Protein AF-A0A9P4QYS0-F1 (afdb_monomer_lite)

pLDDT: mean 77.61, std 20.22, range [27.59, 97.5]

Structure (mmCIF, N/CA/C/O backbone):
data_AF-A0A9P4QYS0-F1
#
_entry.id   AF-A0A9P4QYS0-F1
#
loop_
_atom_site.group_PDB
_atom_site.id
_atom_site.type_symbol
_atom_site.label_atom_id
_atom_site.label_alt_id
_atom_site.label_comp_id
_atom_site.label_asym_id
_atom_site.label_entity_id
_atom_site.label_seq_id
_atom_site.pdbx_PDB_ins_code
_atom_site.Cartn_x
_atom_site.Cartn_y
_atom_site.Cartn_z
_atom_site.occupancy
_atom_site.B_iso_or_equiv
_atom_site.auth_seq_id
_atom_site.auth_comp_id
_atom_site.auth_asym_id
_atom_site.auth_atom_id
_atom_site.pdbx_PDB_model_num
ATOM 1 N N . MET A 1 1 ? 24.888 -48.481 -73.049 1.00 42.88 1 MET A N 1
ATOM 2 C CA . MET A 1 1 ? 24.488 -49.076 -71.758 1.00 42.88 1 MET A CA 1
ATOM 3 C C . MET A 1 1 ? 23.778 -47.990 -70.956 1.00 42.88 1 MET A C 1
ATOM 5 O O . MET A 1 1 ? 24.467 -47.084 -70.506 1.00 42.88 1 MET A O 1
ATOM 9 N N . PRO A 1 2 ? 22.436 -47.972 -70.876 1.00 39.34 2 PRO A N 1
ATOM 10 C CA . PRO A 1 2 ? 21.713 -47.020 -70.040 1.00 39.34 2 PRO A CA 1
ATOM 11 C C . PRO A 1 2 ? 21.503 -47.625 -68.645 1.00 39.34 2 PRO A C 1
ATOM 13 O O . PRO A 1 2 ? 21.127 -48.789 -68.538 1.00 39.34 2 PRO A O 1
ATOM 16 N N . SER A 1 3 ? 21.749 -46.854 -67.586 1.00 41.81 3 SER A N 1
ATOM 17 C CA . SER A 1 3 ? 21.376 -47.237 -66.221 1.00 41.81 3 SER A CA 1
ATOM 18 C C . SER A 1 3 ? 20.471 -46.178 -65.609 1.00 41.81 3 SER A C 1
ATOM 20 O O . SER A 1 3 ? 20.702 -44.978 -65.731 1.00 41.81 3 SER A O 1
ATOM 22 N N . ILE A 1 4 ? 19.419 -46.707 -65.003 1.00 48.72 4 ILE A N 1
ATOM 23 C CA . ILE A 1 4 ? 18.222 -46.101 -64.437 1.00 48.72 4 ILE A CA 1
ATOM 24 C C . ILE A 1 4 ? 18.549 -45.458 -63.085 1.00 48.72 4 ILE A C 1
ATOM 26 O O . ILE A 1 4 ? 19.227 -46.086 -62.277 1.00 48.72 4 ILE A O 1
ATOM 30 N N . ALA A 1 5 ? 18.002 -44.272 -62.804 1.00 43.16 5 ALA A N 1
ATOM 31 C CA . ALA A 1 5 ? 17.615 -43.873 -61.448 1.00 43.16 5 ALA A CA 1
ATOM 32 C C . ALA A 1 5 ? 16.627 -42.699 -61.509 1.00 43.16 5 ALA A C 1
ATOM 34 O O . ALA A 1 5 ? 16.997 -41.537 -61.653 1.00 43.16 5 ALA A O 1
ATOM 35 N N . SER A 1 6 ? 15.346 -43.047 -61.435 1.00 47.34 6 SER A N 1
ATOM 36 C CA . SER A 1 6 ? 14.243 -42.147 -61.128 1.00 47.34 6 SER A CA 1
ATOM 37 C C . SER A 1 6 ? 14.291 -41.755 -59.652 1.00 47.34 6 SER A C 1
ATOM 39 O O . SER A 1 6 ? 14.354 -42.639 -58.801 1.00 47.34 6 SER A O 1
ATOM 41 N N . THR A 1 7 ? 14.138 -40.468 -59.339 1.00 47.88 7 THR A N 1
ATOM 42 C CA . THR A 1 7 ? 13.741 -40.051 -57.987 1.00 47.88 7 THR A CA 1
ATOM 43 C C . THR A 1 7 ? 12.725 -38.919 -58.081 1.00 47.88 7 THR A C 1
ATOM 45 O O . THR A 1 7 ? 13.069 -37.755 -58.264 1.00 47.88 7 THR A O 1
ATOM 48 N N . LEU A 1 8 ? 11.446 -39.294 -57.987 1.00 44.78 8 LEU A N 1
ATOM 49 C CA . LEU A 1 8 ? 10.379 -38.403 -57.544 1.00 44.78 8 LEU A CA 1
ATOM 50 C C . LEU A 1 8 ? 10.638 -38.050 -56.074 1.00 44.78 8 LEU A C 1
ATOM 52 O O . LEU A 1 8 ? 10.796 -38.956 -55.260 1.00 44.78 8 LEU A O 1
ATOM 56 N N . PHE A 1 9 ? 10.573 -36.768 -55.719 1.00 41.25 9 PHE A N 1
ATOM 57 C CA . PHE A 1 9 ? 10.244 -36.366 -54.354 1.00 41.25 9 PHE A CA 1
ATOM 58 C C . PHE A 1 9 ? 8.891 -35.664 -54.362 1.00 41.25 9 PHE A C 1
ATOM 60 O O . PHE A 1 9 ? 8.726 -34.573 -54.906 1.00 41.25 9 PHE A O 1
ATOM 67 N N . ALA A 1 10 ? 7.915 -36.380 -53.808 1.00 41.25 10 ALA A N 1
ATOM 68 C CA . ALA A 1 10 ? 6.577 -35.908 -53.519 1.00 41.25 10 ALA A CA 1
ATOM 69 C C . ALA A 1 10 ? 6.578 -34.977 -52.296 1.00 41.25 10 ALA A C 1
ATOM 71 O O . ALA A 1 10 ? 7.445 -35.043 -51.425 1.00 41.25 10 ALA A O 1
ATOM 72 N N . ALA A 1 11 ? 5.576 -34.107 -52.286 1.00 44.25 11 ALA A N 1
ATOM 73 C CA . ALA A 1 11 ? 5.336 -33.035 -51.341 1.00 44.25 11 ALA A CA 1
ATOM 74 C C . ALA A 1 11 ? 5.107 -33.485 -49.890 1.00 44.25 11 ALA A C 1
ATOM 76 O O . ALA A 1 11 ? 4.471 -34.504 -49.635 1.00 44.25 11 ALA A O 1
ATOM 77 N N . THR A 1 12 ? 5.451 -32.592 -48.960 1.00 45.19 12 THR A N 1
ATOM 78 C CA . THR A 1 12 ? 4.681 -32.411 -47.720 1.00 45.19 12 THR A CA 1
ATOM 79 C C . THR A 1 12 ? 4.724 -30.936 -47.334 1.00 45.19 12 THR A C 1
ATOM 81 O O . THR A 1 12 ? 5.690 -30.462 -46.744 1.00 45.19 12 THR A O 1
ATOM 84 N N . ALA A 1 13 ? 3.682 -30.191 -47.705 1.00 46.66 13 ALA A N 1
ATOM 85 C CA . ALA A 1 13 ? 3.393 -28.897 -47.103 1.00 46.66 13 ALA A CA 1
ATOM 86 C C . ALA A 1 13 ? 2.725 -29.168 -45.751 1.00 46.66 13 ALA A C 1
ATOM 88 O O . ALA A 1 13 ? 1.537 -29.478 -45.684 1.00 46.66 13 ALA A O 1
ATOM 89 N N . ALA A 1 14 ? 3.504 -29.109 -44.673 1.00 40.84 14 ALA A N 1
ATOM 90 C CA . ALA A 1 14 ? 2.960 -29.090 -43.326 1.00 40.84 14 ALA A CA 1
ATOM 91 C C . ALA A 1 14 ? 2.384 -27.690 -43.070 1.00 40.84 14 ALA A C 1
ATOM 93 O O . ALA A 1 14 ? 3.101 -26.767 -42.692 1.00 40.84 14 ALA A O 1
ATOM 94 N N . ILE A 1 15 ? 1.084 -27.517 -43.318 1.00 41.78 15 ILE A N 1
ATOM 95 C CA . ILE A 1 15 ? 0.340 -26.370 -42.797 1.00 41.78 15 ILE A CA 1
ATOM 96 C C . ILE A 1 15 ? 0.161 -26.642 -41.305 1.00 41.78 15 ILE A C 1
ATOM 98 O O . ILE A 1 15 ? -0.742 -27.366 -40.889 1.00 41.78 15 ILE A O 1
ATOM 102 N N . GLY A 1 16 ? 1.081 -26.111 -40.503 1.00 36.81 16 GLY A N 1
ATOM 103 C CA . GLY A 1 16 ? 0.906 -26.025 -39.064 1.00 36.81 16 GLY A CA 1
ATOM 104 C C . GLY A 1 16 ? -0.271 -25.102 -38.774 1.00 36.81 16 GLY A C 1
ATOM 105 O O . GLY A 1 16 ? -0.156 -23.885 -38.893 1.00 36.81 16 GLY A O 1
ATOM 106 N N . LEU A 1 17 ? -1.412 -25.685 -38.412 1.00 37.97 17 LEU A N 1
ATOM 107 C CA . LEU A 1 17 ? -2.458 -24.987 -37.677 1.00 37.97 17 LEU A CA 1
ATOM 108 C C . LEU A 1 17 ? -1.877 -24.633 -36.307 1.00 37.97 17 LEU A C 1
ATOM 110 O O . LEU A 1 17 ? -1.972 -25.410 -35.360 1.00 37.97 17 LEU A O 1
ATOM 114 N N . SER A 1 18 ? -1.248 -23.464 -36.204 1.00 35.72 18 SER A N 1
ATOM 115 C CA . SER A 1 18 ? -1.078 -22.811 -34.914 1.00 35.72 18 SER A CA 1
ATOM 116 C C . SER A 1 18 ? -2.483 -22.515 -34.406 1.00 35.72 18 SER A C 1
ATOM 118 O O . SER A 1 18 ? -3.128 -21.577 -34.877 1.00 35.72 18 SER A O 1
ATOM 120 N N . ALA A 1 19 ? -2.991 -23.345 -33.494 1.00 35.50 19 ALA A N 1
ATOM 121 C CA . ALA A 1 19 ? -4.115 -22.955 -32.662 1.00 35.50 19 ALA A CA 1
ATOM 122 C C . ALA A 1 19 ? -3.707 -21.629 -32.019 1.00 35.50 19 ALA A C 1
ATOM 124 O O . ALA A 1 19 ? -2.741 -21.582 -31.256 1.00 35.50 19 ALA A O 1
ATOM 125 N N . ALA A 1 20 ? -4.357 -20.538 -32.426 1.00 33.78 20 ALA A N 1
ATOM 126 C CA . ALA A 1 20 ? -4.149 -19.249 -31.803 1.00 33.78 20 ALA A CA 1
ATOM 127 C C . ALA A 1 20 ? -4.502 -19.442 -30.330 1.00 33.78 20 ALA A C 1
ATOM 129 O O . ALA A 1 20 ? -5.672 -19.637 -29.996 1.00 33.78 20 ALA A O 1
ATOM 130 N N . ALA A 1 21 ? -3.483 -19.471 -29.467 1.00 35.00 21 ALA A N 1
ATOM 131 C CA . ALA A 1 21 ? -3.708 -19.369 -28.040 1.00 35.00 21 ALA A CA 1
ATOM 132 C C . ALA A 1 21 ? -4.617 -18.147 -27.832 1.00 35.00 21 ALA A C 1
ATOM 134 O O . ALA A 1 21 ? -4.382 -17.122 -28.492 1.00 35.00 21 ALA A O 1
ATOM 135 N N . PRO A 1 22 ? -5.684 -18.257 -27.020 1.00 40.97 22 PRO A N 1
ATOM 136 C CA . PRO A 1 22 ? -6.535 -17.115 -26.736 1.00 40.97 22 PRO A CA 1
ATOM 137 C C . PRO A 1 22 ? -5.627 -15.959 -26.322 1.00 40.97 22 PRO A C 1
ATOM 139 O O . PRO A 1 22 ? -4.774 -16.115 -25.446 1.00 40.97 22 PRO A O 1
ATOM 142 N N . ARG A 1 23 ? -5.732 -14.836 -27.043 1.00 42.28 23 ARG A N 1
ATOM 143 C CA . ARG A 1 23 ? -4.974 -13.633 -26.699 1.00 42.28 23 ARG A CA 1
ATOM 144 C C . ARG A 1 23 ? -5.281 -13.312 -25.232 1.00 42.28 23 ARG A C 1
ATOM 146 O O . ARG A 1 23 ? -6.448 -13.438 -24.856 1.00 42.28 23 ARG A O 1
ATOM 153 N N . PRO A 1 24 ? -4.281 -12.919 -24.423 1.00 49.69 24 PRO A N 1
ATOM 154 C CA . PRO A 1 24 ? -4.544 -12.370 -23.100 1.00 49.69 24 PRO A CA 1
ATOM 155 C C . PRO A 1 24 ? -5.611 -11.292 -23.262 1.00 49.69 24 PRO A C 1
ATOM 157 O O . PRO A 1 24 ? -5.432 -10.392 -24.083 1.00 49.69 24 PRO A O 1
ATOM 160 N N . VAL A 1 25 ? -6.747 -11.452 -22.583 1.00 54.81 25 VAL A N 1
ATOM 161 C CA . VAL A 1 25 ? -7.823 -10.461 -22.623 1.00 54.81 25 VAL A CA 1
ATOM 162 C C . VAL A 1 25 ? -7.234 -9.182 -22.024 1.00 54.81 25 VAL A C 1
ATOM 164 O O . VAL A 1 25 ? -6.779 -9.238 -20.880 1.00 54.81 25 VAL A O 1
ATOM 167 N N . PRO A 1 26 ? -7.141 -8.068 -22.770 1.00 57.00 26 PRO A N 1
ATOM 168 C CA . PRO A 1 26 ? -6.730 -6.793 -22.199 1.00 57.00 26 PRO A CA 1
ATOM 169 C C . PRO A 1 26 ? -7.642 -6.461 -21.016 1.00 57.00 26 PRO A C 1
ATOM 171 O O . PRO A 1 26 ? -8.856 -6.624 -21.108 1.00 57.00 26 PRO A O 1
ATOM 174 N N . TRP A 1 27 ? -7.077 -6.003 -19.900 1.00 54.84 27 TRP A N 1
ATOM 175 C CA . TRP A 1 27 ? -7.846 -5.658 -18.696 1.00 54.84 27 TRP A CA 1
ATOM 176 C C . TRP A 1 27 ? -8.966 -4.629 -18.985 1.00 54.84 27 TRP A C 1
ATOM 178 O O . TRP A 1 27 ? -9.994 -4.617 -18.306 1.00 54.84 27 TRP A O 1
ATOM 188 N N . GLU A 1 28 ? -8.793 -3.810 -20.029 1.00 55.84 28 GLU A N 1
ATOM 189 C CA . GLU A 1 28 ? -9.752 -2.828 -20.554 1.00 55.84 28 GLU A CA 1
ATOM 190 C C . GLU A 1 28 ? -11.082 -3.470 -20.981 1.00 55.84 28 GLU A C 1
ATOM 192 O O . GLU A 1 28 ? -12.150 -2.885 -20.780 1.00 55.84 28 GLU A O 1
ATOM 197 N N . ASP A 1 29 ? -11.042 -4.708 -21.481 1.00 61.66 29 ASP A N 1
ATOM 198 C CA . ASP A 1 29 ? -12.235 -5.448 -21.900 1.00 61.66 29 ASP A CA 1
ATOM 199 C C . ASP A 1 29 ? -13.079 -5.903 -20.699 1.00 61.66 29 ASP A C 1
ATOM 201 O O . ASP A 1 29 ? -14.287 -6.119 -20.837 1.00 61.66 29 ASP A O 1
ATOM 205 N N . CYS A 1 30 ? -12.489 -6.007 -19.500 1.00 66.75 30 CYS A N 1
ATOM 206 C CA . CYS A 1 30 ? -13.249 -6.350 -18.298 1.00 66.75 30 CYS A CA 1
ATOM 207 C C . CYS A 1 30 ? -14.206 -5.224 -17.914 1.00 66.75 30 CYS A C 1
ATOM 209 O O . CYS A 1 30 ? -15.325 -5.488 -17.486 1.00 66.75 30 CYS A O 1
ATOM 211 N N . SER A 1 31 ? -13.787 -3.975 -18.109 1.00 55.56 31 SER A N 1
ATOM 212 C CA . SER A 1 31 ? -14.494 -2.776 -17.650 1.00 55.56 31 SER A CA 1
ATOM 213 C C . SER A 1 31 ? -15.504 -2.232 -18.664 1.00 55.56 31 SER A C 1
ATOM 215 O O . SER A 1 31 ? -16.084 -1.164 -18.441 1.00 55.56 31 SER A O 1
ATOM 217 N N . ALA A 1 32 ? -15.743 -2.940 -19.776 1.00 60.62 32 ALA A N 1
ATOM 218 C CA . ALA A 1 32 ? -16.766 -2.558 -20.741 1.00 60.62 32 ALA A CA 1
ATOM 219 C C . ALA A 1 32 ? -18.110 -2.342 -20.018 1.00 60.62 32 ALA A C 1
ATOM 221 O O . ALA A 1 32 ? -18.604 -3.233 -19.324 1.00 60.62 32 ALA A O 1
ATOM 222 N N . LYS A 1 33 ? -18.690 -1.136 -20.141 1.00 38.38 33 LYS A N 1
ATOM 223 C CA . LYS A 1 33 ? -19.903 -0.730 -19.406 1.00 38.38 33 LYS A CA 1
ATOM 224 C C . LYS A 1 33 ? -20.973 -1.830 -19.443 1.00 38.38 33 LYS A C 1
ATOM 226 O O . LYS A 1 33 ? -21.537 -2.108 -20.497 1.00 38.38 33 LYS A O 1
ATOM 231 N N . GLY A 1 34 ? -21.294 -2.384 -18.272 1.00 51.84 34 GLY A N 1
ATOM 232 C CA . GLY A 1 34 ? -22.347 -3.390 -18.103 1.00 51.84 34 GLY A CA 1
ATOM 233 C C . GLY A 1 34 ? -21.892 -4.852 -18.180 1.00 51.84 34 GLY A C 1
ATOM 234 O O . GLY A 1 34 ? -22.749 -5.725 -18.093 1.00 51.84 34 GLY A O 1
ATOM 235 N N . SER A 1 35 ? -20.590 -5.134 -18.302 1.00 63.66 35 SER A N 1
ATOM 236 C CA . SER A 1 35 ? -20.043 -6.501 -18.264 1.00 63.66 35 SER A CA 1
ATOM 237 C C . SER A 1 35 ? -20.218 -7.174 -16.896 1.00 63.66 35 SER A C 1
ATOM 239 O O . SER A 1 35 ? -20.396 -8.386 -16.826 1.00 63.66 35 SER A O 1
ATOM 241 N N . GLY A 1 36 ? -20.153 -6.397 -15.806 1.00 68.00 36 GLY A N 1
ATOM 242 C CA . GLY A 1 36 ? -20.091 -6.933 -14.443 1.00 68.00 36 GLY A CA 1
ATOM 243 C C . GLY A 1 36 ? -18.808 -7.722 -14.152 1.00 68.00 36 GLY A C 1
ATOM 244 O O . GLY A 1 36 ? -18.764 -8.442 -13.160 1.00 68.00 36 GLY A O 1
ATOM 245 N N . LEU A 1 37 ? -17.787 -7.608 -15.009 1.00 75.75 37 LEU A N 1
ATOM 246 C CA . LEU A 1 37 ? -16.522 -8.325 -14.888 1.00 75.75 37 LEU A CA 1
ATOM 247 C C . LEU A 1 37 ? -15.445 -7.419 -14.284 1.00 75.75 37 LEU A C 1
ATOM 249 O O . LEU A 1 37 ? -15.379 -6.227 -14.575 1.00 75.75 37 LEU A O 1
ATOM 253 N N . GLN A 1 38 ? -14.568 -7.996 -13.470 1.00 71.88 38 GLN A N 1
ATOM 254 C CA . GLN A 1 38 ? -13.368 -7.343 -12.952 1.00 71.88 38 GLN A CA 1
ATOM 255 C C . GLN A 1 38 ? -12.132 -8.142 -13.354 1.00 71.88 38 GLN A C 1
ATOM 257 O O . GLN A 1 38 ? -12.194 -9.361 -13.505 1.00 71.88 38 GLN A O 1
ATOM 262 N N . TRP A 1 39 ? -11.010 -7.455 -13.555 1.00 75.00 39 TRP A N 1
ATOM 263 C CA . TRP A 1 39 ? -9.731 -8.122 -13.773 1.00 75.00 39 TRP A CA 1
ATOM 264 C C . TRP A 1 39 ? -9.201 -8.668 -12.447 1.00 75.00 39 TRP A C 1
ATOM 266 O O . TRP A 1 39 ? -9.088 -7.922 -11.475 1.00 75.00 39 TRP A O 1
ATOM 276 N N . TYR A 1 40 ? -8.841 -9.949 -12.422 1.00 69.50 40 TYR A N 1
ATOM 277 C CA . TYR A 1 40 ? -8.202 -10.589 -11.277 1.00 69.50 40 TYR A CA 1
ATOM 278 C C . TYR A 1 40 ? -6.886 -11.228 -11.691 1.00 69.50 40 TYR A C 1
ATOM 280 O O . TYR A 1 40 ? -6.773 -11.793 -12.781 1.00 69.50 40 TYR A O 1
ATOM 288 N N . THR A 1 41 ? -5.916 -11.194 -10.778 1.00 71.62 41 THR A N 1
ATOM 289 C CA . THR A 1 41 ? -4.689 -11.984 -10.877 1.00 71.62 41 THR A CA 1
ATOM 290 C C . THR A 1 41 ? -4.415 -12.684 -9.553 1.00 71.62 41 THR A C 1
ATOM 292 O O . THR A 1 41 ? -4.475 -12.071 -8.488 1.00 71.62 41 THR A O 1
ATOM 295 N N . CYS A 1 42 ? -4.107 -13.975 -9.595 1.00 71.94 42 CYS A N 1
ATOM 296 C CA . CYS A 1 42 ? -3.623 -14.699 -8.429 1.00 71.94 42 CYS A CA 1
ATOM 297 C C . CYS A 1 42 ? -2.863 -15.959 -8.797 1.00 71.94 42 CYS A C 1
ATOM 299 O O . CYS A 1 42 ? -3.145 -16.632 -9.788 1.00 71.94 42 CYS A O 1
ATOM 301 N N . THR A 1 43 ? -1.940 -16.292 -7.903 1.00 68.56 43 THR A N 1
ATOM 302 C CA . THR A 1 43 ? -1.100 -17.480 -7.967 1.00 68.56 43 THR A CA 1
ATOM 303 C C . THR A 1 43 ? -1.208 -18.193 -6.625 1.00 68.56 43 THR A C 1
ATOM 305 O O . THR A 1 43 ? -0.627 -17.761 -5.629 1.00 68.56 43 THR A O 1
ATOM 308 N N . LEU A 1 44 ? -2.008 -19.255 -6.592 1.00 69.69 44 LEU A N 1
ATOM 309 C CA . LEU A 1 44 ? -2.162 -20.197 -5.486 1.00 69.69 44 LEU A CA 1
ATOM 310 C C . LEU A 1 44 ? -1.461 -21.520 -5.850 1.00 69.69 44 LEU A C 1
ATOM 312 O O . LEU A 1 44 ? -1.288 -21.798 -7.039 1.00 69.69 44 LEU A O 1
ATOM 316 N N . PRO A 1 45 ? -1.090 -22.370 -4.870 1.00 64.06 45 PRO A N 1
ATOM 317 C CA . PRO A 1 45 ? -0.361 -23.617 -5.135 1.00 64.06 45 PRO A CA 1
ATOM 318 C C . PRO A 1 45 ? -1.034 -24.559 -6.145 1.00 64.06 45 PRO A C 1
ATOM 320 O O . PRO A 1 45 ? -0.354 -25.327 -6.818 1.00 64.06 45 PRO A O 1
ATOM 323 N N . ASP A 1 46 ? -2.363 -24.509 -6.238 1.00 75.31 46 ASP A N 1
ATOM 324 C CA . ASP A 1 46 ? -3.204 -25.369 -7.072 1.00 75.31 46 ASP A CA 1
ATOM 325 C C . ASP A 1 46 ? -4.050 -24.596 -8.098 1.00 75.31 46 ASP A C 1
ATOM 327 O O . ASP A 1 46 ? -4.847 -25.200 -8.815 1.00 75.31 46 ASP A O 1
ATOM 331 N N . PHE A 1 47 ? -3.909 -23.270 -8.169 1.00 66.88 47 PHE A N 1
ATOM 332 C CA . PHE A 1 47 ? -4.768 -22.429 -8.998 1.00 66.88 47 PHE A CA 1
ATOM 333 C C . PHE A 1 47 ? -4.052 -21.142 -9.406 1.00 66.88 47 PHE A C 1
ATOM 335 O O . PHE A 1 47 ? -3.618 -20.362 -8.563 1.00 66.88 47 PHE A O 1
ATOM 342 N N . THR A 1 48 ? -3.932 -20.898 -10.708 1.00 63.50 48 THR A N 1
ATOM 343 C CA . THR A 1 48 ? -3.411 -19.637 -11.247 1.00 63.50 48 THR A CA 1
ATOM 344 C C . THR A 1 48 ? -4.466 -19.027 -12.146 1.00 63.50 48 THR A C 1
ATOM 346 O O . THR A 1 48 ? -4.999 -19.704 -13.024 1.00 63.50 48 THR A O 1
ATOM 349 N N . PHE A 1 49 ? -4.763 -17.753 -11.926 1.00 73.69 49 PHE A N 1
ATOM 350 C CA . PHE A 1 49 ? -5.751 -17.024 -12.699 1.00 73.69 49 PHE A CA 1
ATOM 351 C C . PHE A 1 49 ? -5.223 -15.643 -13.062 1.00 73.69 49 PHE A C 1
ATOM 353 O O . PHE A 1 49 ? -4.670 -14.947 -12.217 1.00 73.69 49 PHE A O 1
ATOM 360 N N . ALA A 1 50 ? -5.415 -15.258 -14.319 1.00 71.38 50 ALA A N 1
ATOM 361 C CA . ALA A 1 50 ? -5.219 -13.909 -14.829 1.00 71.38 50 ALA A CA 1
ATOM 362 C C . ALA A 1 50 ? -6.281 -13.684 -15.911 1.00 71.38 50 ALA A C 1
ATOM 364 O O . ALA A 1 50 ? -6.252 -14.349 -16.950 1.00 71.38 50 ALA A O 1
ATOM 365 N N . GLY A 1 51 ? -7.274 -12.840 -15.641 1.00 74.31 51 GLY A N 1
ATOM 366 C CA . GLY A 1 51 ? -8.429 -12.710 -16.528 1.00 74.31 51 GLY A CA 1
ATOM 367 C C . GLY A 1 51 ? -9.536 -11.807 -15.996 1.00 74.31 51 GLY A C 1
ATOM 368 O O . GLY A 1 51 ? -9.526 -11.394 -14.838 1.00 74.31 51 GLY A O 1
ATOM 369 N N . CYS A 1 52 ? -10.527 -11.531 -16.842 1.00 79.25 52 CYS A N 1
ATOM 370 C CA . CYS A 1 52 ? -11.789 -10.940 -16.408 1.00 79.25 52 CYS A CA 1
ATOM 371 C C . CYS A 1 52 ? -12.666 -12.014 -15.759 1.00 79.25 52 CYS A C 1
ATOM 373 O O . CYS A 1 52 ? -12.817 -13.097 -16.327 1.00 79.25 52 CYS A O 1
ATOM 375 N N . CYS A 1 53 ? -13.274 -11.714 -14.618 1.00 81.44 53 CYS A N 1
ATOM 376 C CA . CYS A 1 53 ? -14.212 -12.613 -13.963 1.00 81.44 53 CYS A CA 1
ATOM 377 C C . CYS A 1 53 ? -15.359 -11.853 -13.295 1.00 81.44 53 CYS A C 1
ATOM 379 O O . CYS A 1 53 ? -15.175 -10.718 -12.858 1.00 81.44 53 CYS A O 1
ATOM 381 N N . SER A 1 54 ? -16.542 -12.465 -13.213 1.00 81.75 54 SER A N 1
ATOM 382 C CA . SER A 1 54 ? -17.695 -11.882 -12.501 1.00 81.75 54 SER A CA 1
ATOM 383 C C . SER A 1 54 ? -17.624 -12.057 -10.982 1.00 81.75 54 SER A C 1
ATOM 385 O O . SER A 1 54 ? -18.334 -11.386 -10.233 1.00 81.75 54 SER A O 1
ATOM 387 N N . ILE A 1 55 ? -16.765 -12.965 -10.521 1.00 75.44 55 ILE A N 1
ATOM 388 C CA . ILE A 1 55 ? -16.512 -13.267 -9.113 1.00 75.44 55 ILE A CA 1
ATOM 389 C C . ILE A 1 55 ? -15.008 -13.292 -8.872 1.00 75.44 55 ILE A C 1
ATOM 391 O O . ILE A 1 55 ? -14.259 -13.579 -9.798 1.00 75.44 55 ILE A O 1
ATOM 395 N N . ASP A 1 56 ? -14.570 -13.055 -7.635 1.00 77.19 56 ASP A N 1
ATOM 396 C CA . ASP A 1 56 ? -13.163 -13.204 -7.258 1.00 77.19 56 ASP A CA 1
ATOM 397 C C . ASP A 1 56 ? -12.723 -14.678 -7.395 1.00 77.19 56 ASP A C 1
ATOM 399 O O . ASP A 1 56 ? -13.079 -15.517 -6.552 1.00 77.19 56 ASP A O 1
ATOM 403 N N . PRO A 1 57 ? -11.929 -15.018 -8.425 1.00 76.25 57 PRO A N 1
ATOM 404 C CA . PRO A 1 57 ? -11.511 -16.382 -8.688 1.00 76.25 57 PRO A CA 1
ATOM 405 C C . PRO A 1 57 ? -10.402 -16.818 -7.731 1.00 76.25 57 PRO A C 1
ATOM 407 O O . PRO A 1 57 ? -10.160 -18.010 -7.588 1.00 76.25 57 PRO A O 1
ATOM 410 N N . CYS A 1 58 ? -9.748 -15.892 -7.036 1.00 75.12 58 CYS A N 1
ATOM 411 C CA . CYS A 1 58 ? -8.703 -16.183 -6.064 1.00 75.12 58 CYS A CA 1
ATOM 412 C C . CYS A 1 58 ? -9.301 -16.737 -4.772 1.00 75.12 58 CYS A C 1
ATOM 414 O O . CYS A 1 58 ? -8.727 -17.625 -4.145 1.00 75.12 58 CYS A O 1
ATOM 416 N N . THR A 1 59 ? -10.502 -16.279 -4.426 1.00 76.44 59 THR A N 1
ATOM 417 C CA . THR A 1 59 ? -11.292 -16.847 -3.332 1.00 76.44 59 THR A CA 1
ATOM 418 C C . THR A 1 59 ? -12.099 -18.060 -3.796 1.00 76.44 59 THR A C 1
ATOM 420 O O . THR A 1 59 ? -12.101 -19.102 -3.139 1.00 76.44 59 THR A O 1
ATOM 423 N N . ALA A 1 60 ? -12.774 -17.953 -4.943 1.00 76.25 60 ALA A N 1
ATOM 424 C CA . ALA A 1 60 ? -13.673 -18.996 -5.433 1.00 76.25 60 ALA A CA 1
ATOM 425 C C . ALA A 1 60 ? -12.947 -20.190 -6.084 1.00 76.25 60 ALA A C 1
ATOM 427 O O . ALA A 1 60 ? -13.566 -21.229 -6.313 1.00 76.25 60 ALA A O 1
ATOM 428 N N . LYS A 1 61 ? -11.653 -20.046 -6.404 1.00 82.44 61 LYS A N 1
ATOM 429 C CA . LYS A 1 61 ? -10.846 -20.983 -7.210 1.00 82.44 61 LYS A CA 1
ATOM 430 C C . LYS A 1 61 ? -11.517 -21.390 -8.527 1.00 82.44 61 LYS A C 1
ATOM 432 O O . LYS A 1 61 ? -11.355 -22.509 -9.011 1.00 82.44 61 LYS A O 1
ATOM 437 N N . THR A 1 62 ? -12.326 -20.499 -9.092 1.00 83.25 62 THR A N 1
ATOM 438 C CA . THR A 1 62 ? -13.070 -20.736 -10.327 1.00 83.25 62 THR A CA 1
ATOM 439 C C . THR A 1 62 ? -13.480 -19.416 -10.959 1.00 83.25 62 THR A C 1
ATOM 441 O O . THR A 1 62 ? -13.644 -18.420 -10.258 1.00 83.25 62 THR A O 1
ATOM 444 N N . CYS A 1 63 ? -13.671 -19.428 -12.275 1.00 81.62 63 CYS A N 1
ATOM 445 C CA . CYS A 1 63 ? -14.261 -18.319 -13.000 1.00 81.62 63 CYS A CA 1
ATOM 446 C C . CYS A 1 63 ? -15.357 -18.842 -13.940 1.00 81.62 63 CYS A C 1
ATOM 448 O O . CYS A 1 63 ? -15.028 -19.612 -14.850 1.00 81.62 63 CYS A O 1
ATOM 450 N N . PRO A 1 64 ? -16.636 -18.462 -13.747 1.00 78.69 64 PRO A N 1
ATOM 451 C CA . PRO A 1 64 ? -17.748 -18.920 -14.585 1.00 78.69 64 PRO A CA 1
ATOM 452 C C . PRO A 1 64 ? -17.522 -18.672 -16.083 1.00 78.69 64 PRO A C 1
ATOM 454 O O . PRO A 1 64 ? -17.972 -19.447 -16.925 1.00 78.69 64 PRO A O 1
ATOM 457 N N . GLU A 1 65 ? -16.779 -17.620 -16.417 1.00 74.69 65 GLU A N 1
ATOM 458 C CA . GLU A 1 65 ? -16.512 -17.181 -17.784 1.00 74.69 65 GLU A CA 1
ATOM 459 C C . GLU A 1 65 ? -15.360 -17.941 -18.472 1.00 74.69 65 GLU A C 1
ATOM 461 O O . GLU A 1 65 ? -15.237 -17.879 -19.694 1.00 74.69 65 GLU A O 1
ATOM 466 N N . GLN A 1 66 ? -14.548 -18.724 -17.746 1.00 67.38 66 GLN A N 1
ATOM 467 C CA . GLN A 1 66 ? -13.462 -19.526 -18.343 1.00 67.38 66 GLN A CA 1
ATOM 468 C C . GLN A 1 66 ? -13.932 -20.845 -19.002 1.00 67.38 66 GLN A C 1
ATOM 470 O O . GLN A 1 66 ? -13.110 -21.651 -19.436 1.00 67.38 66 GLN A O 1
ATOM 475 N N . GLY A 1 67 ? -15.247 -21.071 -19.119 1.00 48.38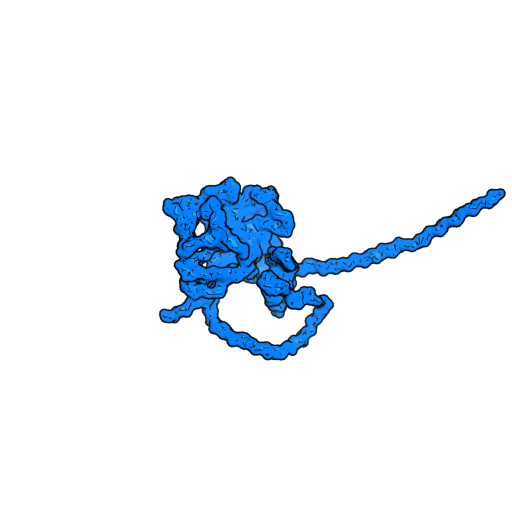 67 GLY A N 1
ATOM 476 C CA . GLY A 1 67 ? -15.827 -22.354 -19.535 1.00 48.38 67 GLY A CA 1
ATOM 477 C C . GLY A 1 67 ? -16.031 -22.622 -21.037 1.00 48.38 67 GLY A C 1
ATOM 478 O O . GLY A 1 67 ? -16.085 -23.790 -21.401 1.00 48.38 67 GLY A O 1
ATOM 479 N N . THR A 1 68 ? -16.146 -21.628 -21.931 1.00 30.97 68 THR A N 1
ATOM 480 C CA . THR A 1 68 ? -16.368 -21.872 -23.386 1.00 30.97 68 THR A CA 1
ATOM 481 C C . THR A 1 68 ? -16.279 -20.584 -24.220 1.00 30.97 68 THR A C 1
ATOM 483 O O . THR A 1 68 ? -16.782 -19.560 -23.763 1.00 30.97 68 THR A O 1
ATOM 486 N N . PRO A 1 69 ? -15.779 -20.609 -25.476 1.00 38.28 69 PRO A N 1
ATOM 487 C CA . PRO A 1 69 ? -15.946 -19.494 -26.400 1.00 38.28 69 PRO A CA 1
ATOM 488 C C . PRO A 1 69 ? -17.292 -19.630 -27.126 1.00 38.28 69 PRO A C 1
ATOM 490 O O . PRO A 1 69 ? -17.443 -20.491 -27.993 1.00 38.28 69 PRO A O 1
ATOM 493 N N . SER A 1 70 ? -18.286 -18.800 -26.800 1.00 27.59 70 SER A N 1
ATOM 494 C CA . SER A 1 70 ? -19.407 -18.512 -27.712 1.00 27.59 70 SER A CA 1
ATOM 495 C C . SER A 1 70 ? -20.198 -17.256 -27.316 1.00 27.59 70 SER A C 1
ATOM 497 O O . SER A 1 70 ? -20.152 -16.851 -26.157 1.00 27.59 70 SER A O 1
ATOM 499 N N . PRO A 1 71 ? -20.884 -16.614 -28.286 1.00 32.75 71 PRO A N 1
ATOM 500 C CA . PRO A 1 71 ? -21.429 -15.256 -28.184 1.00 32.75 71 PRO A CA 1
ATOM 501 C C . PRO A 1 71 ? -22.577 -15.143 -27.165 1.00 32.75 71 PRO A C 1
ATOM 503 O O . PRO A 1 71 ? -23.176 -16.161 -26.805 1.00 32.75 71 PRO A O 1
ATOM 506 N N . PRO A 1 72 ? -22.937 -13.919 -26.727 1.00 35.91 72 PRO A N 1
ATOM 507 C CA . PRO A 1 72 ? -23.829 -13.718 -25.595 1.00 35.91 72 PRO A CA 1
ATOM 508 C C . PRO A 1 72 ? -25.224 -14.255 -25.914 1.00 35.91 72 PRO A C 1
ATOM 510 O O . PRO A 1 72 ? -25.950 -13.706 -26.741 1.00 35.91 72 PRO A O 1
ATOM 513 N N . THR A 1 73 ? -25.617 -15.327 -25.230 1.00 29.17 73 THR A N 1
ATOM 514 C CA . THR A 1 73 ? -27.016 -15.746 -25.151 1.00 29.17 73 THR A CA 1
ATOM 515 C C . THR A 1 73 ? -27.543 -15.275 -23.806 1.00 29.17 73 THR A C 1
ATOM 517 O O . THR A 1 73 ? -27.187 -15.827 -22.766 1.00 29.17 73 THR A O 1
ATOM 520 N N . ILE A 1 74 ? -28.378 -14.234 -23.825 1.00 36.59 74 ILE A N 1
ATOM 521 C CA . ILE A 1 74 ? -29.132 -13.777 -22.655 1.00 36.59 74 ILE A CA 1
ATOM 522 C C . ILE A 1 74 ? -30.070 -14.919 -22.258 1.00 36.59 74 ILE A C 1
ATOM 524 O O . ILE A 1 74 ? -31.122 -15.115 -22.862 1.00 36.59 74 ILE A O 1
ATOM 528 N N . THR A 1 75 ? -29.663 -15.695 -21.258 1.00 29.06 75 THR A N 1
ATOM 529 C CA . THR A 1 75 ? -30.519 -16.679 -20.601 1.00 29.06 75 THR A CA 1
ATOM 530 C C . THR A 1 75 ? -30.960 -16.068 -19.283 1.00 29.06 75 THR A C 1
ATOM 532 O O . THR A 1 75 ? -30.171 -15.925 -18.354 1.00 29.06 75 THR A O 1
ATOM 535 N N . THR A 1 76 ? -32.227 -15.671 -19.211 1.00 34.88 76 THR A N 1
ATOM 536 C CA . THR A 1 76 ? -32.900 -15.327 -17.958 1.00 34.88 76 THR A CA 1
ATOM 537 C C . THR A 1 76 ? -32.889 -16.553 -17.045 1.00 34.88 76 THR A C 1
ATOM 539 O O . THR A 1 76 ? -33.644 -17.500 -17.279 1.00 34.88 76 THR A O 1
ATOM 542 N N . LEU A 1 77 ? -32.010 -16.563 -16.038 1.00 30.45 77 LEU A N 1
ATOM 543 C CA . LEU A 1 77 ? -32.011 -17.595 -15.004 1.00 30.45 77 LEU A CA 1
ATOM 544 C C . LEU A 1 77 ? -33.232 -17.426 -14.075 1.00 30.45 77 LEU A C 1
ATOM 546 O O . LEU A 1 77 ? -33.636 -16.293 -13.801 1.00 30.45 77 LEU A O 1
ATOM 550 N N . PRO A 1 78 ? -33.809 -18.524 -13.552 1.00 35.62 78 PRO A N 1
ATOM 551 C CA . PRO A 1 78 ? -34.860 -18.467 -12.543 1.00 35.62 78 PRO A CA 1
ATOM 552 C C . PRO A 1 78 ? -34.310 -17.903 -11.231 1.00 35.62 78 PRO A C 1
ATOM 554 O O . PRO A 1 78 ? -33.209 -18.259 -10.818 1.00 35.62 78 PRO A O 1
ATOM 557 N N . ASN A 1 79 ? -35.108 -17.058 -10.577 1.00 35.44 79 ASN A N 1
ATOM 558 C CA . ASN A 1 79 ? -34.828 -16.418 -9.293 1.00 35.44 79 ASN A CA 1
ATOM 559 C C . ASN A 1 79 ? -34.347 -17.420 -8.227 1.00 35.44 79 ASN A C 1
ATOM 561 O O . ASN A 1 79 ? -35.151 -18.037 -7.526 1.00 35.44 79 ASN A O 1
ATOM 565 N N . THR A 1 80 ? -33.031 -17.535 -8.058 1.00 33.59 80 THR A N 1
ATOM 566 C CA . THR A 1 80 ? -32.428 -17.967 -6.796 1.00 33.59 80 THR A CA 1
ATOM 567 C C . THR A 1 80 ? -32.864 -16.963 -5.726 1.00 33.59 80 THR A C 1
ATOM 569 O O . THR A 1 80 ? -32.814 -15.761 -6.008 1.00 33.59 80 THR A O 1
ATOM 572 N N . PRO A 1 81 ? -33.316 -17.390 -4.530 1.00 34.25 81 PRO A N 1
ATOM 573 C CA . PRO A 1 81 ? -33.692 -16.453 -3.485 1.00 34.25 81 PRO A CA 1
ATOM 574 C C . PRO A 1 81 ? -32.495 -15.557 -3.195 1.00 34.25 81 PRO A C 1
ATOM 576 O O . PRO A 1 81 ? -31.449 -16.017 -2.737 1.00 34.25 81 PRO A O 1
ATOM 579 N N . THR A 1 82 ? -32.655 -14.282 -3.540 1.00 38.22 82 THR A N 1
ATOM 580 C CA . THR A 1 82 ? -31.733 -13.212 -3.199 1.00 38.22 82 THR A CA 1
ATOM 581 C C . THR A 1 82 ? -31.485 -13.322 -1.697 1.00 38.22 82 THR A C 1
ATOM 583 O O . THR A 1 82 ? -32.467 -13.289 -0.947 1.00 38.22 82 THR A O 1
ATOM 586 N N . PRO A 1 83 ? -30.236 -13.503 -1.224 1.00 35.62 83 PRO A N 1
ATOM 587 C CA . PRO A 1 83 ? -29.971 -13.319 0.191 1.00 35.62 83 PRO A CA 1
ATOM 588 C C . PRO A 1 83 ? -30.513 -11.936 0.540 1.00 35.62 83 PRO A C 1
ATOM 590 O O . PRO A 1 83 ? -30.209 -10.965 -0.157 1.00 35.62 83 PRO A O 1
ATOM 593 N N . THR A 1 84 ? -31.400 -11.880 1.536 1.00 38.66 84 THR A N 1
ATOM 594 C CA . THR A 1 84 ? -31.940 -10.639 2.095 1.00 38.66 84 THR A CA 1
ATOM 595 C C . THR A 1 84 ? -30.828 -9.596 2.093 1.00 38.66 84 THR A C 1
ATOM 597 O O . THR A 1 84 ? -29.746 -9.934 2.584 1.00 38.66 84 THR A O 1
ATOM 600 N N . PRO A 1 85 ? -31.031 -8.391 1.518 1.00 42.75 85 PRO A N 1
ATOM 601 C CA . PRO A 1 85 ? -29.987 -7.383 1.477 1.00 42.75 85 PRO A CA 1
ATOM 602 C C . PRO A 1 85 ? -29.461 -7.234 2.896 1.00 42.75 85 PRO A C 1
ATOM 604 O O . PRO A 1 85 ? -30.216 -6.846 3.791 1.00 42.75 85 PRO A O 1
ATOM 607 N N . SER A 1 86 ? -28.198 -7.618 3.111 1.00 48.44 86 SER A N 1
ATOM 608 C CA . SER A 1 86 ? -27.469 -7.187 4.297 1.00 48.44 86 SER A CA 1
ATOM 609 C C . SER A 1 86 ? -27.740 -5.696 4.394 1.00 48.44 86 SER A C 1
ATOM 611 O O . SER A 1 86 ? -27.585 -5.010 3.378 1.00 48.44 86 SER A O 1
ATOM 613 N N . ALA A 1 87 ? -28.269 -5.244 5.536 1.00 54.94 87 ALA A N 1
ATOM 614 C CA . ALA A 1 87 ? -28.697 -3.865 5.733 1.00 54.94 87 ALA A CA 1
ATOM 615 C C . ALA A 1 87 ? -27.684 -2.934 5.062 1.00 54.94 87 ALA A C 1
ATOM 617 O O . ALA A 1 87 ? -26.480 -3.107 5.261 1.00 54.94 87 ALA A O 1
ATOM 618 N N . ALA A 1 88 ? -28.165 -2.052 4.181 1.00 66.56 88 ALA A N 1
ATOM 619 C CA . ALA A 1 88 ? -27.312 -1.157 3.415 1.00 66.56 88 ALA A CA 1
ATOM 620 C C . ALA A 1 88 ? -26.485 -0.322 4.401 1.00 66.56 88 ALA A C 1
ATOM 622 O O . ALA A 1 88 ? -26.973 0.655 4.962 1.00 66.56 88 ALA A O 1
ATOM 623 N N . CYS A 1 89 ? -25.255 -0.756 4.666 1.00 83.38 89 CYS A N 1
ATOM 624 C CA . CYS A 1 89 ? -24.353 -0.049 5.549 1.00 83.38 89 CYS A CA 1
ATOM 625 C C . CYS A 1 89 ? -23.851 1.194 4.808 1.00 83.38 89 CYS A C 1
ATOM 627 O O . CYS A 1 89 ? -23.660 1.179 3.585 1.00 83.38 89 CYS A O 1
ATOM 629 N N . LYS A 1 90 ? -23.608 2.284 5.534 1.00 88.94 90 LYS A N 1
ATOM 630 C CA . LYS A 1 90 ? -22.932 3.439 4.949 1.00 88.94 90 LYS A CA 1
ATOM 631 C C . LYS A 1 90 ? -21.470 3.064 4.704 1.00 88.94 90 LYS A C 1
ATOM 633 O O . LYS A 1 90 ? -20.701 2.914 5.652 1.00 88.94 90 LYS A O 1
ATOM 638 N N . ARG A 1 91 ? -21.104 2.866 3.433 1.00 91.06 91 ARG A N 1
ATOM 639 C CA . ARG A 1 91 ? -19.720 2.589 3.035 1.00 91.06 91 ARG A CA 1
ATOM 640 C C . ARG A 1 91 ? -18.890 3.864 3.000 1.00 91.06 91 ARG A C 1
ATOM 642 O O . ARG A 1 91 ? -19.337 4.883 2.478 1.00 91.06 91 ARG A O 1
ATOM 649 N N . VAL A 1 92 ? -17.679 3.780 3.539 1.00 93.88 92 VAL A N 1
ATOM 650 C CA . VAL A 1 92 ? -16.717 4.884 3.609 1.00 93.88 92 VAL A CA 1
ATOM 651 C C . VAL A 1 92 ? -15.371 4.425 3.080 1.00 93.88 92 VAL A C 1
ATOM 653 O O . VAL A 1 92 ? -14.934 3.319 3.392 1.00 93.88 92 VAL A O 1
ATOM 656 N N . ASN A 1 93 ? -14.713 5.299 2.318 1.00 95.00 93 ASN A N 1
ATOM 657 C CA . ASN A 1 93 ? -13.341 5.120 1.860 1.00 95.00 93 ASN A CA 1
ATOM 658 C C . ASN A 1 93 ? -12.388 5.858 2.807 1.00 95.00 93 ASN A C 1
ATOM 660 O O . ASN A 1 93 ? -12.540 7.055 3.060 1.00 95.00 93 ASN A O 1
ATOM 664 N N . ASN A 1 94 ? -11.393 5.148 3.331 1.00 95.31 94 ASN A N 1
ATOM 665 C CA . ASN A 1 94 ? -10.316 5.712 4.133 1.00 95.31 94 ASN A CA 1
ATOM 666 C C . ASN A 1 94 ? -8.995 5.541 3.386 1.00 95.31 94 ASN A C 1
ATOM 668 O O . ASN A 1 94 ? -8.539 4.420 3.173 1.00 95.31 94 ASN A O 1
ATOM 672 N N . PHE A 1 95 ? -8.425 6.660 2.948 1.00 96.06 95 PHE A N 1
ATOM 673 C CA . PHE A 1 95 ? -7.184 6.697 2.180 1.00 96.06 95 PHE A CA 1
ATOM 674 C C . PHE A 1 95 ? -5.969 6.530 3.089 1.00 96.06 95 PHE A C 1
ATOM 676 O O . PHE A 1 95 ? -5.952 7.029 4.216 1.00 96.06 95 PHE A O 1
ATOM 683 N N . ALA A 1 96 ? -4.963 5.820 2.584 1.00 96.81 96 ALA A N 1
ATOM 684 C CA . ALA A 1 96 ? -3.763 5.487 3.331 1.00 96.81 96 ALA A CA 1
ATOM 685 C C . ALA A 1 96 ? -2.905 6.712 3.662 1.00 96.81 96 ALA A C 1
ATOM 687 O O . ALA A 1 96 ? -2.743 7.625 2.851 1.00 96.81 96 ALA A O 1
ATOM 688 N N . ARG A 1 97 ? -2.228 6.643 4.808 1.00 95.06 97 ARG A N 1
ATOM 689 C CA . ARG A 1 97 ? -0.942 7.313 5.029 1.00 95.06 97 ARG A CA 1
ATOM 690 C C . ARG A 1 97 ? 0.163 6.346 4.623 1.00 95.06 97 ARG A C 1
ATOM 692 O O . ARG A 1 97 ? 0.098 5.177 5.005 1.00 95.06 97 ARG A O 1
ATOM 699 N N . LEU A 1 98 ? 1.158 6.808 3.870 1.00 96.75 98 LEU A N 1
ATOM 700 C CA . LEU A 1 98 ? 2.212 5.938 3.350 1.00 96.75 98 LEU A CA 1
ATOM 701 C C . LEU A 1 98 ? 3.550 6.170 4.074 1.00 96.75 98 LEU A C 1
ATOM 703 O O . LEU A 1 98 ? 3.791 7.199 4.713 1.00 96.75 98 LEU A O 1
ATOM 707 N N . ALA A 1 99 ? 4.430 5.180 4.004 1.00 95.62 99 ALA A N 1
ATOM 708 C CA . ALA A 1 99 ? 5.818 5.322 4.411 1.00 95.62 99 ALA A CA 1
ATOM 709 C C . ALA A 1 99 ? 6.714 4.372 3.626 1.00 95.62 99 ALA A C 1
ATOM 711 O O . ALA A 1 99 ? 6.428 3.179 3.532 1.00 95.62 99 ALA A O 1
ATOM 712 N N . ASN A 1 100 ? 7.818 4.884 3.100 1.00 96.50 100 ASN A N 1
ATOM 713 C CA . ASN A 1 100 ? 8.809 4.079 2.406 1.00 96.50 100 ASN A CA 1
ATOM 714 C C . ASN A 1 100 ? 9.765 3.430 3.407 1.00 96.50 100 ASN A C 1
ATOM 716 O O . ASN A 1 100 ? 10.202 4.046 4.388 1.00 96.50 100 ASN A O 1
ATOM 720 N N . VAL A 1 101 ? 10.104 2.175 3.129 1.00 96.12 101 VAL A N 1
ATOM 721 C CA . VAL A 1 101 ? 11.041 1.368 3.908 1.00 96.12 101 VAL A CA 1
ATOM 722 C C . VAL A 1 101 ? 11.919 0.546 2.978 1.00 96.12 101 VAL A C 1
ATOM 724 O O . VAL A 1 101 ? 11.478 0.085 1.929 1.00 96.12 101 VAL A O 1
ATOM 727 N N . TRP A 1 102 ? 13.174 0.342 3.363 1.00 95.25 102 TRP A N 1
ATOM 728 C CA . TRP A 1 102 ? 14.165 -0.303 2.505 1.00 95.25 102 TRP A CA 1
ATOM 729 C C . TRP A 1 102 ? 14.670 -1.583 3.144 1.00 95.25 102 TRP A C 1
ATOM 731 O O . TRP A 1 102 ? 15.101 -1.577 4.296 1.00 95.25 102 TRP A O 1
ATOM 741 N N . ARG A 1 103 ? 14.653 -2.684 2.389 1.00 90.94 103 ARG A N 1
ATOM 742 C CA . ARG A 1 103 ? 15.163 -3.972 2.884 1.00 90.94 103 ARG A CA 1
ATOM 743 C C . ARG A 1 103 ? 16.683 -3.929 3.079 1.00 90.94 103 ARG A C 1
ATOM 745 O O . ARG A 1 103 ? 17.183 -4.419 4.088 1.00 90.94 103 ARG A O 1
ATOM 752 N N . ASP A 1 104 ? 17.392 -3.285 2.151 1.00 91.69 104 ASP A N 1
ATOM 753 C CA . ASP A 1 104 ? 18.860 -3.174 2.167 1.00 91.69 104 ASP A CA 1
ATOM 754 C C . ASP A 1 104 ? 19.374 -2.085 3.122 1.00 91.69 104 ASP A C 1
ATOM 756 O O . ASP A 1 104 ? 20.519 -2.126 3.570 1.00 91.69 104 ASP A O 1
ATOM 760 N N . GLU A 1 105 ? 18.514 -1.129 3.479 1.00 94.44 105 GLU A N 1
ATOM 761 C CA . GLU A 1 105 ? 18.779 -0.095 4.480 1.00 94.44 105 GLU A CA 1
ATOM 762 C C . GLU A 1 105 ? 17.758 -0.233 5.624 1.00 94.44 105 GLU A C 1
ATOM 764 O O . GLU A 1 105 ? 16.858 0.593 5.766 1.00 94.44 105 GLU A O 1
ATOM 769 N N . PRO A 1 106 ? 17.859 -1.273 6.473 1.00 94.25 106 PRO A N 1
ATOM 770 C CA . PRO A 1 106 ? 16.742 -1.734 7.304 1.00 94.25 106 PRO A CA 1
ATOM 771 C C . PRO A 1 106 ? 16.351 -0.788 8.455 1.00 94.25 106 PRO A C 1
ATOM 773 O O . PRO A 1 106 ? 15.351 -1.021 9.133 1.00 94.25 106 PRO A O 1
ATOM 776 N N . TYR A 1 107 ? 17.124 0.277 8.683 1.00 95.25 107 TYR A N 1
ATOM 777 C CA . TYR A 1 107 ? 16.821 1.355 9.633 1.00 95.25 107 TYR A CA 1
ATOM 778 C C . TYR A 1 107 ? 16.383 2.650 8.944 1.00 95.25 107 TYR A C 1
ATOM 780 O O . TYR A 1 107 ? 16.143 3.647 9.619 1.00 95.25 107 TYR A O 1
ATOM 788 N N . ARG A 1 108 ? 16.333 2.674 7.611 1.00 94.69 108 ARG A N 1
ATOM 789 C CA . ARG A 1 108 ? 15.842 3.814 6.849 1.00 94.69 108 ARG A CA 1
ATOM 790 C C . ARG A 1 108 ? 14.316 3.777 6.837 1.00 94.69 108 ARG A C 1
ATOM 792 O O . ARG A 1 108 ? 13.709 2.729 6.608 1.00 94.69 108 ARG A O 1
ATOM 799 N N . TYR A 1 109 ? 13.725 4.937 7.083 1.00 94.50 109 TYR A N 1
ATOM 800 C CA . TYR A 1 109 ? 12.288 5.163 7.082 1.00 94.50 109 TYR A CA 1
ATOM 801 C C . TYR A 1 109 ? 12.021 6.567 6.569 1.00 94.50 109 TYR A C 1
ATOM 803 O O . TYR A 1 109 ? 12.691 7.517 6.981 1.00 94.50 109 TYR A O 1
ATOM 811 N N . GLU A 1 110 ? 11.036 6.692 5.695 1.00 94.06 110 GLU A N 1
ATOM 812 C CA . GLU A 1 110 ? 10.621 7.971 5.145 1.00 94.06 110 GLU A CA 1
ATOM 813 C C . GLU A 1 110 ? 9.098 8.009 5.132 1.00 94.06 110 GLU A C 1
ATOM 815 O O . GLU A 1 110 ? 8.457 7.265 4.396 1.00 94.06 110 GLU A O 1
ATOM 820 N N . GLY A 1 111 ? 8.507 8.846 5.985 1.00 84.38 111 GLY A N 1
ATOM 821 C CA . GLY A 1 111 ? 7.070 9.085 5.936 1.00 84.38 111 GLY A CA 1
ATOM 822 C C . GLY A 1 111 ? 6.739 9.857 4.665 1.00 84.38 111 GLY A C 1
ATOM 823 O O . GLY A 1 111 ? 7.200 10.984 4.505 1.00 84.38 111 GLY A O 1
ATOM 824 N N . THR A 1 112 ? 5.950 9.261 3.778 1.00 70.44 112 THR A N 1
ATOM 825 C CA . THR A 1 112 ? 5.518 9.879 2.520 1.00 70.44 112 THR A CA 1
ATOM 826 C C . THR A 1 112 ? 4.004 9.901 2.501 1.00 70.44 112 THR A C 1
ATOM 828 O O . THR A 1 112 ? 3.380 8.859 2.620 1.00 70.44 112 THR A O 1
ATOM 831 N N . THR A 1 113 ? 3.367 11.058 2.375 1.00 66.81 113 THR A N 1
ATOM 832 C CA . THR A 1 113 ? 1.896 11.120 2.478 1.00 66.81 113 THR A CA 1
ATOM 833 C C . THR A 1 113 ? 1.187 11.325 1.149 1.00 66.81 113 THR A C 1
ATOM 835 O O . THR A 1 113 ? -0.029 11.196 1.112 1.00 66.81 113 THR A O 1
ATOM 838 N N . ASP A 1 114 ? 1.913 11.641 0.080 1.00 88.94 114 ASP A N 1
ATOM 839 C CA . ASP A 1 114 ? 1.346 12.168 -1.166 1.00 88.94 114 ASP A CA 1
ATOM 840 C C . ASP A 1 114 ? 1.583 11.288 -2.401 1.00 88.94 114 ASP A C 1
ATOM 842 O O . ASP A 1 114 ? 1.025 11.564 -3.463 1.00 88.94 114 ASP A O 1
ATOM 846 N N . HIS A 1 115 ? 2.370 10.212 -2.295 1.00 93.81 115 HIS A N 1
ATOM 847 C CA . HIS A 1 115 ? 2.590 9.306 -3.419 1.00 93.81 115 HIS A CA 1
ATOM 848 C C . HIS A 1 115 ? 2.956 7.872 -3.011 1.00 93.81 115 HIS A C 1
ATOM 850 O O . HIS A 1 115 ? 3.608 7.601 -1.999 1.00 93.81 115 HIS A O 1
ATOM 856 N N . ILE A 1 116 ? 2.546 6.941 -3.862 1.00 95.62 116 ILE A N 1
ATOM 857 C CA . ILE A 1 116 ? 3.016 5.566 -3.935 1.00 95.62 116 ILE A CA 1
ATOM 858 C C . ILE A 1 116 ? 4.413 5.578 -4.551 1.00 95.62 116 ILE A C 1
ATOM 860 O O . ILE A 1 116 ? 4.625 6.211 -5.584 1.00 95.62 116 ILE A O 1
ATOM 864 N N . SER A 1 117 ? 5.365 4.897 -3.914 1.00 94.88 117 SER A N 1
ATOM 865 C CA . SER A 1 117 ? 6.744 4.781 -4.393 1.00 94.88 117 SER A CA 1
ATOM 866 C C . SER A 1 117 ? 7.313 3.426 -3.998 1.00 94.88 117 SER A C 1
ATOM 868 O O . SER A 1 117 ? 7.716 3.205 -2.855 1.00 94.88 117 SER A O 1
ATOM 870 N N . ILE A 1 118 ? 7.311 2.495 -4.945 1.00 95.25 118 ILE A N 1
ATOM 871 C CA . ILE A 1 118 ? 7.776 1.121 -4.741 1.00 95.25 118 ILE A CA 1
ATOM 872 C C . ILE A 1 118 ? 8.749 0.810 -5.868 1.00 95.25 118 ILE A C 1
ATOM 874 O O . ILE A 1 118 ? 8.456 1.096 -7.027 1.00 95.25 118 ILE A O 1
ATOM 878 N N . SER A 1 119 ? 9.915 0.251 -5.558 1.00 95.06 119 SER A N 1
ATOM 879 C CA . SER A 1 119 ? 10.885 -0.107 -6.593 1.00 95.06 119 SER A CA 1
ATOM 880 C C . SER A 1 119 ? 11.827 -1.225 -6.168 1.00 95.06 119 SER A C 1
ATOM 882 O O . SER A 1 119 ? 12.089 -1.433 -4.983 1.00 95.06 119 SER A O 1
ATOM 884 N N . GLN A 1 120 ? 12.358 -1.945 -7.152 1.00 94.50 120 GLN A N 1
ATOM 885 C CA . GLN A 1 120 ? 13.492 -2.842 -6.965 1.00 94.50 120 GLN A CA 1
ATOM 886 C C . GLN A 1 120 ? 14.341 -2.916 -8.239 1.00 94.50 120 GLN A C 1
ATOM 888 O O . GLN A 1 120 ? 13.838 -2.830 -9.360 1.00 94.50 120 GLN A O 1
ATOM 893 N N . GLU A 1 121 ? 15.641 -3.128 -8.067 1.00 92.38 121 GLU A N 1
ATOM 894 C CA . GLU A 1 121 ? 16.532 -3.594 -9.125 1.00 92.38 121 GLU A CA 1
ATOM 895 C C . GLU A 1 121 ? 16.468 -5.125 -9.243 1.00 92.38 121 GLU A C 1
ATOM 897 O O . GLU A 1 121 ? 16.063 -5.831 -8.313 1.00 92.38 121 GLU A O 1
ATOM 902 N N . ALA A 1 122 ? 16.934 -5.644 -10.382 1.00 88.25 122 ALA A N 1
ATOM 903 C CA . ALA A 1 122 ? 16.957 -7.076 -10.656 1.00 88.25 122 ALA A CA 1
ATOM 904 C C . ALA A 1 122 ? 17.671 -7.873 -9.543 1.00 88.25 122 ALA A C 1
ATOM 906 O O . ALA A 1 122 ? 18.767 -7.514 -9.094 1.00 88.25 122 ALA A O 1
ATOM 907 N N . GLY A 1 123 ? 17.060 -8.986 -9.132 1.00 85.12 123 GLY A N 1
ATOM 908 C CA . GLY A 1 123 ? 17.533 -9.833 -8.039 1.00 85.12 123 GLY A CA 1
ATOM 909 C C . GLY A 1 123 ? 17.264 -9.252 -6.648 1.00 85.12 123 GLY A C 1
ATOM 910 O O . GLY A 1 123 ? 18.077 -9.462 -5.750 1.00 85.12 123 GLY A O 1
ATOM 911 N N . HIS A 1 124 ? 16.160 -8.511 -6.479 1.00 85.44 124 HIS A N 1
ATOM 912 C CA . HIS A 1 124 ? 15.726 -7.896 -5.213 1.00 85.44 124 HIS A CA 1
ATOM 913 C C . HIS A 1 124 ? 16.723 -6.900 -4.603 1.00 85.44 124 HIS A C 1
ATOM 915 O O . HIS A 1 124 ? 16.811 -6.768 -3.382 1.00 85.44 124 HIS A O 1
ATOM 921 N N . LYS A 1 125 ? 17.486 -6.199 -5.441 1.00 89.31 125 LYS A N 1
ATOM 922 C CA . LYS A 1 125 ? 18.459 -5.201 -4.981 1.00 89.31 125 LYS A CA 1
ATOM 923 C C . LYS A 1 125 ? 17.816 -3.826 -4.861 1.00 89.31 125 LYS A C 1
ATOM 925 O O . LYS A 1 125 ? 16.872 -3.515 -5.580 1.00 89.31 125 LYS A O 1
ATOM 930 N N . LYS A 1 126 ? 18.359 -2.994 -3.972 1.00 90.00 126 LYS A N 1
ATOM 931 C CA . LYS A 1 126 ? 17.889 -1.632 -3.666 1.00 90.00 126 LYS A CA 1
ATOM 932 C C . LYS A 1 126 ? 16.383 -1.583 -3.448 1.00 90.00 126 LYS A C 1
ATOM 934 O O . LYS A 1 126 ? 15.696 -0.693 -3.941 1.00 90.00 126 LYS A O 1
ATOM 939 N N . LYS A 1 127 ? 15.879 -2.590 -2.738 1.00 92.62 127 LYS A N 1
ATOM 940 C CA . LYS A 1 127 ? 14.448 -2.824 -2.631 1.00 92.62 127 LYS A CA 1
ATOM 941 C C . LYS A 1 127 ? 13.804 -1.767 -1.736 1.00 92.62 127 LYS A C 1
ATOM 943 O O . LYS A 1 127 ? 14.072 -1.732 -0.531 1.00 92.62 127 LYS A O 1
ATOM 948 N N . GLN A 1 128 ? 12.974 -0.925 -2.343 1.00 95.00 128 GLN A N 1
ATOM 949 C CA . GLN A 1 128 ? 12.124 0.057 -1.688 1.00 95.00 128 GLN A CA 1
ATOM 950 C C . GLN A 1 128 ? 10.695 -0.475 -1.649 1.00 95.00 128 GLN A C 1
ATOM 952 O O . GLN A 1 128 ? 10.012 -0.552 -2.672 1.00 95.00 128 GLN A O 1
ATOM 957 N N . ASN A 1 129 ? 10.248 -0.786 -0.442 1.00 95.81 129 ASN A N 1
ATOM 958 C CA . ASN A 1 129 ? 8.878 -1.164 -0.152 1.00 95.81 129 ASN A CA 1
ATOM 959 C C . ASN A 1 129 ? 8.133 0.031 0.420 1.00 95.81 129 ASN A C 1
ATOM 961 O O . ASN A 1 129 ? 8.736 1.008 0.873 1.00 95.81 129 ASN A O 1
ATOM 965 N N . GLN A 1 130 ? 6.814 -0.081 0.457 1.00 96.69 130 GLN A N 1
ATOM 966 C CA . GLN A 1 130 ? 5.979 0.942 1.056 1.00 96.69 130 GLN A CA 1
ATOM 967 C C . GLN A 1 130 ? 5.003 0.309 2.034 1.00 96.69 130 GLN A C 1
ATOM 969 O O . GLN A 1 130 ? 4.469 -0.768 1.790 1.00 96.69 130 GLN A O 1
ATOM 974 N N . VAL A 1 131 ? 4.782 0.967 3.162 1.00 97.25 131 VAL A N 1
ATOM 975 C CA . VAL A 1 131 ? 3.722 0.615 4.095 1.00 97.25 131 VAL A CA 1
ATOM 976 C C . VAL A 1 131 ? 2.570 1.584 3.915 1.00 97.25 131 VAL A C 1
ATOM 978 O O . VAL A 1 131 ? 2.791 2.791 3.896 1.00 97.25 131 VAL A O 1
ATOM 981 N N . ALA A 1 132 ? 1.351 1.060 3.838 1.00 97.38 132 ALA A N 1
ATOM 982 C CA . ALA A 1 132 ? 0.129 1.839 3.950 1.00 97.38 132 ALA A CA 1
ATOM 983 C C . ALA A 1 132 ? -0.522 1.617 5.311 1.00 97.38 132 ALA A C 1
ATOM 985 O O . ALA A 1 132 ? -0.744 0.478 5.722 1.00 97.38 132 ALA A O 1
ATOM 986 N N . VAL A 1 133 ? -0.853 2.711 5.989 1.00 96.31 133 VAL A N 1
ATOM 9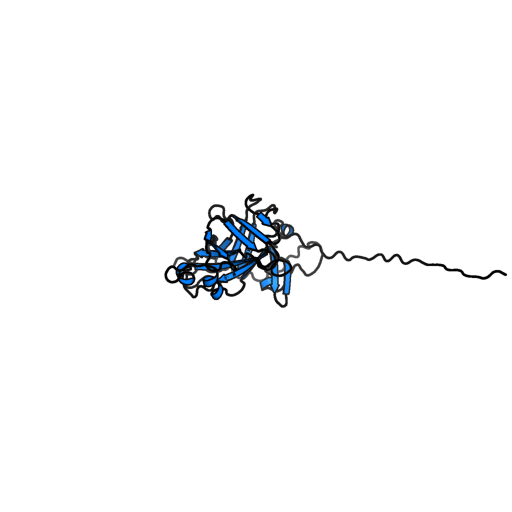87 C CA . VAL A 1 133 ? -1.541 2.724 7.279 1.00 96.31 133 VAL A CA 1
ATOM 988 C C . VAL A 1 133 ? -2.887 3.413 7.106 1.00 96.31 133 VAL A C 1
ATOM 990 O O . VAL A 1 133 ? -2.960 4.534 6.606 1.00 96.31 133 VAL A O 1
ATOM 993 N N . PHE A 1 134 ? -3.946 2.746 7.546 1.00 95.94 134 PHE A N 1
ATOM 994 C CA . PHE A 1 134 ? -5.324 3.214 7.467 1.00 95.94 134 PHE A CA 1
ATOM 995 C C . PHE A 1 134 ? -5.858 3.458 8.873 1.00 95.94 134 PHE A C 1
ATOM 997 O O . PHE A 1 134 ? -5.603 2.662 9.782 1.00 95.94 134 PHE A O 1
ATOM 1004 N N . ASP A 1 135 ? -6.610 4.539 9.046 1.00 94.25 135 ASP A N 1
ATOM 1005 C CA . ASP A 1 135 ? -7.259 4.881 10.309 1.00 94.25 135 ASP A CA 1
ATOM 1006 C C . ASP A 1 135 ? -8.716 4.377 10.248 1.00 94.25 135 ASP A C 1
ATOM 1008 O O . ASP A 1 135 ? -9.608 5.053 9.728 1.00 94.25 135 ASP A O 1
ATOM 1012 N N . ILE A 1 136 ? -8.942 3.145 10.715 1.00 93.75 136 ILE A N 1
ATOM 1013 C CA . ILE A 1 136 ? -10.225 2.434 10.643 1.00 93.75 136 ILE A CA 1
ATOM 1014 C C . ILE A 1 136 ? -10.935 2.524 12.002 1.00 93.75 136 ILE A C 1
ATOM 1016 O O . ILE A 1 136 ? -10.349 2.141 13.016 1.00 93.75 136 ILE A O 1
ATOM 1020 N N . PRO A 1 137 ? -12.182 3.027 12.064 1.00 90.69 137 PRO A N 1
ATOM 1021 C CA . PRO A 1 137 ? -12.897 3.165 13.324 1.00 90.69 137 PRO A CA 1
ATOM 1022 C C . PRO A 1 137 ? -13.239 1.800 13.927 1.00 90.69 137 PRO A C 1
ATOM 1024 O O . PRO A 1 137 ? -13.545 0.839 13.220 1.00 90.69 137 PRO A O 1
ATOM 1027 N N . HIS A 1 138 ? -13.246 1.742 15.259 1.00 89.50 138 HIS A N 1
ATOM 1028 C CA . HIS A 1 138 ? -13.687 0.564 15.999 1.00 89.50 138 HIS A CA 1
ATOM 1029 C C . HIS A 1 138 ? -15.116 0.168 15.595 1.00 89.50 138 HIS A C 1
ATOM 1031 O O . HIS A 1 138 ? -16.003 1.019 15.507 1.00 89.50 138 HIS A O 1
ATOM 1037 N N . GLY A 1 139 ? -15.345 -1.129 15.386 1.00 88.38 139 GLY A N 1
ATOM 1038 C CA . GLY A 1 139 ? -16.639 -1.661 14.948 1.00 88.38 139 GLY A CA 1
ATOM 1039 C C . GLY A 1 139 ? -16.897 -1.549 13.441 1.00 88.38 139 GLY A C 1
ATOM 1040 O O . GLY A 1 139 ? -17.975 -1.938 12.993 1.00 88.38 139 GLY A O 1
ATOM 1041 N N . ALA A 1 140 ? -15.934 -1.058 12.652 1.00 92.19 140 ALA A N 1
ATOM 1042 C CA . ALA A 1 140 ? -15.992 -1.181 11.200 1.00 92.19 140 ALA A CA 1
ATOM 1043 C C . ALA A 1 140 ? -16.098 -2.656 10.780 1.00 92.19 140 ALA A C 1
ATOM 1045 O O . ALA A 1 140 ? -15.513 -3.548 11.399 1.00 92.19 140 ALA A O 1
ATOM 1046 N N . SER A 1 141 ? -16.829 -2.907 9.697 1.00 92.06 141 SER A N 1
ATOM 1047 C CA . SER A 1 141 ? -17.011 -4.248 9.132 1.00 92.06 141 SER A CA 1
ATOM 1048 C C . SER A 1 141 ? -16.844 -4.244 7.611 1.00 92.06 141 SER A C 1
ATOM 1050 O O . SER A 1 141 ? -16.822 -3.185 6.984 1.00 92.06 141 SER A O 1
ATOM 1052 N N . ASP A 1 142 ? -16.693 -5.431 7.015 1.00 91.62 142 ASP A N 1
ATOM 1053 C CA . ASP A 1 142 ? -16.554 -5.619 5.559 1.00 91.62 142 ASP A CA 1
ATOM 1054 C C . ASP A 1 142 ? -15.424 -4.767 4.933 1.00 91.62 142 ASP A C 1
ATOM 1056 O O . ASP A 1 142 ? -15.609 -4.080 3.924 1.00 91.62 142 ASP A O 1
ATOM 1060 N N . CYS A 1 143 ? -14.243 -4.774 5.560 1.00 93.88 143 CYS A N 1
ATOM 1061 C CA . CYS A 1 143 ? -13.086 -4.025 5.077 1.00 93.88 143 CYS A CA 1
ATOM 1062 C C . CYS A 1 143 ? -12.529 -4.647 3.791 1.00 93.88 143 CYS A C 1
ATOM 1064 O O . CYS A 1 143 ? -12.251 -5.847 3.720 1.00 93.88 143 CYS A O 1
ATOM 1066 N N . LYS A 1 144 ? -12.321 -3.814 2.771 1.00 93.12 144 LYS A N 1
ATOM 1067 C CA . LYS A 1 144 ? -11.736 -4.206 1.484 1.00 93.12 144 LYS A CA 1
ATOM 1068 C C . LYS A 1 144 ? -10.591 -3.274 1.147 1.00 93.12 144 LYS A C 1
ATOM 1070 O O . LYS A 1 144 ? -10.765 -2.058 1.163 1.00 93.12 144 LYS A O 1
ATOM 1075 N N . LEU A 1 145 ? -9.434 -3.850 0.843 1.00 95.94 145 LEU A N 1
ATOM 1076 C CA . LEU A 1 145 ? -8.299 -3.095 0.342 1.00 95.94 145 LEU A CA 1
ATOM 1077 C C . LEU A 1 145 ? -8.482 -2.849 -1.152 1.00 95.94 145 LEU A C 1
ATOM 1079 O O . LEU A 1 145 ? -8.712 -3.781 -1.931 1.00 95.94 145 LEU A O 1
ATOM 1083 N N . GLN A 1 146 ? -8.351 -1.588 -1.535 1.00 94.81 146 GLN A N 1
ATOM 1084 C CA . GLN A 1 146 ? -8.536 -1.132 -2.896 1.00 94.81 146 GLN A CA 1
ATOM 1085 C C . GLN A 1 146 ? -7.501 -0.068 -3.250 1.00 94.81 146 GLN A C 1
ATOM 1087 O O . GLN A 1 146 ? -6.855 0.526 -2.383 1.00 94.81 146 GLN A O 1
ATOM 1092 N N . TRP A 1 147 ? -7.361 0.186 -4.541 1.00 94.00 147 TRP A N 1
ATOM 1093 C CA . TRP A 1 147 ? -6.672 1.363 -5.036 1.00 94.00 147 TRP A CA 1
ATOM 1094 C C . TRP A 1 147 ? -7.495 2.028 -6.131 1.00 94.00 147 TRP A C 1
ATOM 1096 O O . TRP A 1 147 ? -8.273 1.368 -6.821 1.00 94.00 147 TRP A O 1
ATOM 1106 N N . ASN A 1 148 ? -7.359 3.344 -6.246 1.00 91.25 148 ASN A N 1
ATOM 1107 C CA . ASN A 1 148 ? -8.030 4.143 -7.261 1.00 91.25 148 ASN A CA 1
ATOM 1108 C C . ASN A 1 148 ? -6.998 4.924 -8.065 1.00 91.25 148 ASN A C 1
ATOM 1110 O O . ASN A 1 148 ? -6.011 5.431 -7.523 1.00 91.25 148 ASN A O 1
ATOM 1114 N N . HIS A 1 149 ? -7.260 5.056 -9.355 1.00 85.44 149 HIS A N 1
ATOM 1115 C CA . HIS A 1 149 ? -6.662 6.103 -10.160 1.00 85.44 149 HIS A CA 1
ATOM 1116 C C . HIS A 1 149 ? -7.734 6.766 -11.032 1.00 85.44 149 HIS A C 1
ATOM 1118 O O . HIS A 1 149 ? -8.768 6.177 -11.361 1.00 85.44 149 HIS A O 1
ATOM 1124 N N . ARG A 1 150 ? -7.467 8.007 -11.434 1.00 79.81 150 ARG A N 1
ATOM 1125 C CA . ARG A 1 150 ? -8.260 8.732 -12.429 1.00 79.81 150 ARG A CA 1
ATOM 1126 C C . ARG A 1 150 ? -7.630 8.599 -13.816 1.00 79.81 150 ARG A C 1
ATOM 1128 O O . ARG A 1 150 ? -6.478 8.184 -13.950 1.00 79.81 150 ARG A O 1
ATOM 1135 N N . ALA A 1 151 ? -8.397 8.984 -14.837 1.00 71.50 151 ALA A 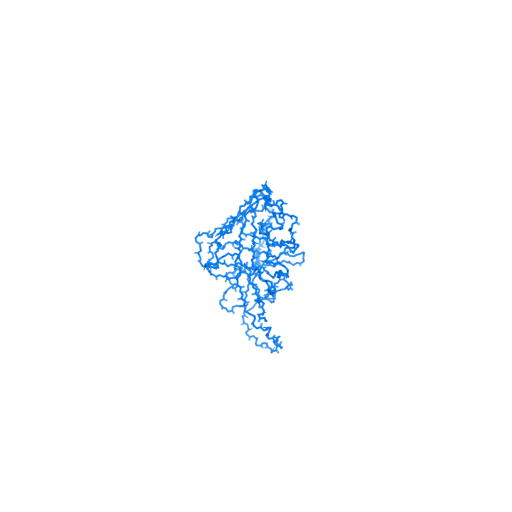N 1
ATOM 1136 C CA . ALA A 1 151 ? -7.926 9.010 -16.219 1.00 71.50 151 ALA A CA 1
ATOM 1137 C C . ALA A 1 151 ? -6.638 9.837 -16.344 1.00 71.50 151 ALA A C 1
ATOM 1139 O O . ALA A 1 151 ? -6.565 10.921 -15.770 1.00 71.50 151 ALA A O 1
ATOM 1140 N N . ILE A 1 152 ? -5.666 9.285 -17.083 1.00 67.88 152 ILE A N 1
ATOM 1141 C CA . ILE A 1 152 ? -4.315 9.796 -17.380 1.00 67.88 152 ILE A CA 1
ATOM 1142 C C . ILE A 1 152 ? -3.805 10.817 -16.357 1.00 67.88 152 ILE A C 1
ATOM 1144 O O . ILE A 1 152 ? -3.971 12.028 -16.504 1.00 67.88 152 ILE A O 1
ATOM 1148 N N . ILE A 1 153 ? -3.108 10.302 -15.351 1.00 78.75 153 ILE A N 1
ATOM 1149 C CA . ILE A 1 153 ? -2.389 11.094 -14.359 1.00 78.75 153 ILE A CA 1
ATOM 1150 C C . ILE A 1 153 ? -0.924 11.184 -14.810 1.00 78.75 153 ILE A C 1
ATOM 1152 O O . ILE A 1 153 ? -0.240 10.156 -14.828 1.00 78.75 153 ILE A O 1
ATOM 1156 N N . PRO A 1 154 ? -0.405 12.372 -15.173 1.00 79.50 154 PRO A N 1
ATOM 1157 C CA . PRO A 1 154 ? 0.981 12.535 -15.618 1.00 79.50 154 PRO A CA 1
ATOM 1158 C C . PRO A 1 154 ? 2.025 12.002 -14.628 1.00 79.50 154 PRO A C 1
ATOM 1160 O O . PRO A 1 154 ? 3.089 11.547 -15.050 1.00 79.50 154 PRO A O 1
ATOM 1163 N N . GLU A 1 155 ? 1.720 12.039 -13.336 1.00 87.31 155 GLU A N 1
ATOM 1164 C CA . GLU A 1 155 ? 2.553 11.589 -12.225 1.00 87.31 155 GLU A CA 1
ATOM 1165 C C . GLU A 1 155 ? 2.543 10.065 -12.043 1.00 87.31 155 GLU A C 1
ATOM 1167 O O . GLU A 1 155 ? 3.455 9.528 -11.416 1.00 87.31 155 GLU A O 1
ATOM 1172 N N . PHE A 1 156 ? 1.562 9.352 -12.613 1.00 91.44 156 PHE A N 1
ATOM 1173 C CA . PHE A 1 156 ? 1.560 7.893 -12.617 1.00 91.44 156 PHE A CA 1
ATOM 1174 C C . PHE A 1 156 ? 2.613 7.408 -13.618 1.00 91.44 156 PHE A C 1
ATOM 1176 O O . PHE A 1 156 ? 2.553 7.698 -14.818 1.00 91.44 156 PHE A O 1
ATOM 1183 N N . LYS A 1 157 ? 3.630 6.709 -13.118 1.00 92.00 157 LYS A N 1
ATOM 1184 C CA . LYS A 1 157 ? 4.728 6.137 -13.894 1.00 92.00 157 LYS A CA 1
ATOM 1185 C C . LYS A 1 157 ? 4.983 4.706 -13.458 1.00 92.00 157 LYS A C 1
ATOM 1187 O O . LYS A 1 157 ? 5.132 4.428 -12.268 1.00 92.00 157 LYS A O 1
ATOM 1192 N N . VAL A 1 158 ? 5.105 3.821 -14.440 1.00 91.38 158 VAL A N 1
ATOM 1193 C CA . VAL A 1 158 ? 5.529 2.440 -14.224 1.00 91.38 158 VAL A CA 1
ATOM 1194 C C . VAL A 1 158 ? 6.718 2.152 -15.128 1.00 91.38 158 VAL A C 1
ATOM 1196 O O . VAL A 1 158 ? 6.770 2.584 -16.274 1.00 91.38 158 VAL A O 1
ATOM 1199 N N . SER A 1 159 ? 7.722 1.467 -14.592 1.00 92.06 159 SER A N 1
ATOM 1200 C CA . SER A 1 159 ? 8.894 1.027 -15.350 1.00 92.06 159 SER A CA 1
ATOM 1201 C C . SER A 1 159 ? 9.174 -0.426 -15.012 1.00 92.06 159 SER A C 1
ATOM 1203 O O . SER A 1 159 ? 9.101 -0.797 -13.842 1.00 92.06 159 SER A O 1
ATOM 1205 N N . GLY A 1 160 ? 9.486 -1.246 -16.016 1.00 89.75 160 GLY A N 1
ATOM 1206 C CA . GLY A 1 160 ? 9.593 -2.695 -15.840 1.00 89.75 160 GLY A CA 1
ATOM 1207 C C . GLY A 1 160 ? 8.254 -3.294 -15.410 1.00 89.75 160 GLY A C 1
ATOM 1208 O O . GLY A 1 160 ? 7.237 -3.079 -16.066 1.00 89.75 160 GLY A O 1
ATOM 1209 N N . THR A 1 161 ? 8.254 -4.033 -14.304 1.00 88.62 161 THR A N 1
ATOM 1210 C CA . THR A 1 161 ? 7.033 -4.593 -13.710 1.00 88.62 161 THR A CA 1
ATOM 1211 C C . THR A 1 161 ? 6.402 -3.660 -12.671 1.00 88.62 161 THR A C 1
ATOM 1213 O O . THR A 1 161 ? 7.099 -3.049 -11.859 1.00 88.62 161 THR A O 1
ATOM 1216 N N . GLY A 1 162 ? 5.068 -3.577 -12.680 1.00 89.50 162 GLY A N 1
ATOM 1217 C CA . GLY A 1 162 ? 4.269 -2.909 -11.651 1.00 89.50 162 GLY A CA 1
ATOM 1218 C C . GLY A 1 162 ? 3.617 -3.872 -10.654 1.00 89.50 162 GLY A C 1
ATOM 1219 O O . GLY A 1 162 ? 2.772 -3.451 -9.862 1.00 89.50 162 GLY A O 1
ATOM 1220 N N . TYR A 1 163 ? 3.958 -5.164 -10.697 1.00 89.44 163 TYR A N 1
ATOM 1221 C CA . TYR A 1 163 ? 3.286 -6.179 -9.891 1.00 89.44 163 TYR A CA 1
ATOM 1222 C C . TYR A 1 163 ? 3.702 -6.114 -8.425 1.00 89.44 163 TYR A C 1
ATOM 1224 O O . TYR A 1 163 ? 4.835 -6.422 -8.042 1.00 89.44 163 TYR A O 1
ATOM 1232 N N . THR A 1 164 ? 2.738 -5.710 -7.607 1.00 91.75 164 THR A N 1
ATOM 1233 C CA . THR A 1 164 ? 2.897 -5.430 -6.189 1.00 91.75 164 THR A CA 1
ATOM 1234 C C . THR A 1 164 ? 2.101 -6.443 -5.380 1.00 91.75 164 THR A C 1
ATOM 1236 O O . THR A 1 164 ? 0.872 -6.467 -5.414 1.00 91.75 164 THR A O 1
ATOM 1239 N N . SER A 1 165 ? 2.797 -7.263 -4.603 1.00 91.94 165 SER A N 1
ATOM 1240 C CA . SER A 1 165 ? 2.198 -8.115 -3.583 1.00 91.94 165 SER A CA 1
ATOM 1241 C C . SER A 1 165 ? 1.859 -7.287 -2.344 1.00 91.94 165 SER A C 1
ATOM 1243 O O . SER A 1 165 ? 2.643 -6.438 -1.918 1.00 91.94 165 SER A O 1
ATOM 1245 N N . VAL A 1 166 ? 0.699 -7.552 -1.740 1.00 94.81 166 VAL A N 1
ATOM 1246 C CA . VAL A 1 166 ? 0.269 -6.873 -0.514 1.00 94.81 166 VAL A CA 1
ATOM 1247 C C . VAL A 1 166 ? 0.172 -7.855 0.643 1.00 94.81 166 VAL A C 1
ATOM 1249 O O . VAL A 1 166 ? -0.474 -8.901 0.542 1.00 94.81 166 VAL A O 1
ATOM 1252 N N . TRP A 1 167 ? 0.793 -7.495 1.762 1.00 94.88 167 TRP A N 1
ATOM 1253 C CA . TRP A 1 167 ? 0.895 -8.309 2.967 1.00 94.88 167 TRP A CA 1
ATOM 1254 C C . TRP A 1 167 ? 0.302 -7.572 4.160 1.00 94.88 167 TRP A C 1
ATOM 1256 O O . TRP A 1 167 ? 0.602 -6.401 4.378 1.00 94.88 167 TRP A O 1
ATOM 1266 N N . ASN A 1 168 ? -0.500 -8.258 4.970 1.00 94.56 168 ASN A N 1
ATOM 1267 C CA . ASN A 1 168 ? -1.016 -7.676 6.204 1.00 94.56 168 ASN A CA 1
ATOM 1268 C C . ASN A 1 168 ? 0.103 -7.520 7.240 1.00 94.56 168 ASN A C 1
ATOM 1270 O O . ASN A 1 168 ? 0.915 -8.430 7.403 1.00 94.56 168 ASN A O 1
ATOM 1274 N N . LEU A 1 169 ? 0.109 -6.417 7.990 1.00 95.56 169 LEU A N 1
ATOM 1275 C CA . LEU A 1 169 ? 0.987 -6.239 9.145 1.00 95.56 169 LEU A CA 1
ATOM 1276 C C . LEU A 1 169 ? 0.208 -6.505 10.435 1.00 95.56 169 LEU A C 1
ATOM 1278 O O . LEU A 1 169 ? -0.745 -5.803 10.772 1.00 95.56 169 LEU A O 1
ATOM 1282 N N . ASN A 1 170 ? 0.619 -7.528 11.182 1.00 93.88 170 ASN A N 1
ATOM 1283 C CA . ASN A 1 170 ? 0.015 -7.858 12.464 1.00 93.88 170 ASN A CA 1
ATOM 1284 C C . ASN A 1 170 ? 0.518 -6.900 13.552 1.00 93.88 170 ASN A C 1
ATOM 1286 O O . ASN A 1 170 ? 1.569 -7.113 14.151 1.00 93.88 170 ASN A O 1
ATOM 1290 N N . LEU A 1 171 ? -0.268 -5.861 13.839 1.00 93.12 171 LEU A N 1
ATOM 1291 C CA . LEU A 1 171 ? 0.062 -4.861 14.860 1.00 93.12 171 LEU A CA 1
ATOM 1292 C C . LEU A 1 171 ? -0.156 -5.356 16.303 1.00 93.12 171 LEU A C 1
ATOM 1294 O O . LEU A 1 171 ? 0.103 -4.616 17.252 1.00 93.12 171 LEU A O 1
ATOM 1298 N N . GLY A 1 172 ? -0.648 -6.586 16.497 1.00 90.31 172 GLY A N 1
ATOM 1299 C CA . GLY A 1 172 ? -0.824 -7.187 17.821 1.00 90.31 172 GLY A CA 1
ATOM 1300 C C . GLY A 1 172 ? -1.763 -6.400 18.736 1.00 90.31 172 GLY A C 1
ATOM 1301 O O . GLY A 1 172 ? -1.493 -6.284 19.930 1.00 90.31 172 GLY A O 1
ATOM 1302 N N . GLY A 1 173 ? -2.820 -5.802 18.178 1.00 87.88 173 GLY A N 1
ATOM 1303 C CA . GLY A 1 173 ? -3.766 -4.991 18.945 1.00 87.88 173 GLY A CA 1
ATOM 1304 C C . GLY A 1 173 ? -3.223 -3.621 19.377 1.00 87.88 173 GLY A C 1
ATOM 1305 O O . GLY A 1 173 ? -3.807 -2.986 20.249 1.00 87.88 173 GLY A O 1
ATOM 1306 N N . LYS A 1 174 ? -2.119 -3.141 18.784 1.00 91.00 174 LYS A N 1
ATOM 1307 C CA . LYS A 1 174 ? -1.539 -1.820 19.074 1.00 91.00 174 LYS A CA 1
ATOM 1308 C C . LYS A 1 174 ? -1.744 -0.828 17.921 1.00 91.00 174 LYS A C 1
ATOM 1310 O O . LYS A 1 174 ? -1.761 -1.240 16.762 1.00 91.00 174 LYS A O 1
ATOM 1315 N N . PRO A 1 175 ? -1.836 0.485 18.207 1.00 91.50 175 PRO A N 1
ATOM 1316 C CA . PRO A 1 175 ? -1.699 1.521 17.185 1.00 91.50 175 PRO A CA 1
ATOM 1317 C C . PRO A 1 175 ? -0.358 1.416 16.450 1.00 91.50 175 PRO A C 1
ATOM 1319 O O . PRO A 1 175 ? 0.627 0.950 17.031 1.00 91.50 175 PRO A O 1
ATOM 1322 N N . TRP A 1 176 ? -0.310 1.909 15.210 1.00 92.19 176 TRP A N 1
ATOM 1323 C CA . TRP A 1 176 ? 0.875 1.848 14.342 1.00 92.19 176 TRP A CA 1
ATOM 1324 C C . TRP A 1 176 ? 2.157 2.293 15.061 1.00 92.19 176 TRP A C 1
ATOM 1326 O O . TRP A 1 176 ? 3.089 1.502 15.199 1.00 92.19 176 TRP A O 1
ATOM 1336 N N . ASP A 1 177 ? 2.172 3.505 15.620 1.00 91.31 177 ASP A N 1
ATOM 1337 C CA . ASP A 1 177 ? 3.372 4.081 16.246 1.00 91.31 177 ASP A CA 1
ATOM 1338 C C . ASP A 1 177 ? 3.891 3.237 17.421 1.00 91.31 177 ASP A C 1
ATOM 1340 O O . ASP A 1 177 ? 5.096 3.112 17.627 1.00 91.31 177 ASP A O 1
ATOM 1344 N N . GLN A 1 178 ? 2.993 2.594 18.172 1.00 92.00 178 GLN A N 1
ATOM 1345 C CA . GLN A 1 178 ? 3.374 1.715 19.281 1.00 92.00 178 GLN A CA 1
ATOM 1346 C C . GLN A 1 178 ? 3.872 0.345 18.806 1.00 92.00 178 GLN A C 1
ATOM 1348 O O . GLN A 1 178 ? 4.663 -0.292 19.504 1.00 92.00 178 GLN A O 1
ATOM 1353 N N . ALA A 1 179 ? 3.388 -0.128 17.655 1.00 92.38 179 ALA A N 1
ATOM 1354 C CA . ALA A 1 179 ? 3.779 -1.408 17.080 1.00 92.38 179 ALA A CA 1
ATOM 1355 C C . ALA A 1 179 ? 5.177 -1.346 16.446 1.00 92.38 179 ALA A C 1
ATOM 1357 O O . ALA A 1 179 ? 5.989 -2.238 16.688 1.00 92.38 179 ALA A O 1
ATOM 1358 N N . VAL A 1 180 ? 5.473 -0.292 15.675 1.00 92.69 180 VAL A N 1
ATOM 1359 C CA . VAL A 1 180 ? 6.728 -0.190 14.901 1.00 92.69 180 VAL A CA 1
ATOM 1360 C C . VAL A 1 180 ? 7.785 0.727 15.512 1.00 92.69 180 VAL A C 1
ATOM 1362 O O . VAL A 1 180 ? 8.959 0.606 15.171 1.00 92.69 180 VAL A O 1
ATOM 1365 N N . SER A 1 181 ? 7.399 1.606 16.436 1.00 91.50 181 SER A N 1
ATOM 1366 C CA . SER A 1 181 ? 8.289 2.562 17.102 1.00 91.50 181 SER A CA 1
ATOM 1367 C C . SER A 1 181 ? 8.081 2.547 18.632 1.00 91.50 181 SER A C 1
ATOM 1369 O O . SER A 1 181 ? 7.838 3.593 19.255 1.00 91.50 181 SER A O 1
ATOM 1371 N N . PRO A 1 182 ? 8.181 1.379 19.302 1.00 85.19 182 PRO A N 1
ATOM 1372 C CA . PRO A 1 182 ? 8.116 1.349 20.757 1.00 85.19 182 PRO A CA 1
ATOM 1373 C C . PRO A 1 182 ? 9.257 2.204 21.325 1.00 85.19 182 PRO A C 1
ATOM 1375 O O . PRO A 1 182 ? 10.421 1.992 21.003 1.00 85.19 182 PRO A O 1
ATOM 1378 N N . ASN A 1 183 ? 8.924 3.179 22.173 1.00 88.44 183 ASN A N 1
ATOM 1379 C CA . ASN A 1 183 ? 9.874 4.135 22.763 1.00 88.44 183 ASN A CA 1
ATOM 1380 C C . ASN A 1 183 ? 10.520 5.131 21.773 1.00 88.44 183 ASN A C 1
ATOM 1382 O O . ASN A 1 183 ? 11.583 5.672 22.069 1.00 88.44 183 ASN A O 1
ATOM 1386 N N . GLY A 1 184 ? 9.884 5.404 20.628 1.00 85.44 184 GLY A N 1
ATOM 1387 C CA . GLY A 1 184 ? 10.349 6.428 19.676 1.00 85.44 184 GLY A CA 1
ATOM 1388 C C . GLY A 1 184 ? 11.500 5.978 18.770 1.00 85.44 184 GLY A C 1
ATOM 1389 O O . GLY A 1 184 ? 12.256 6.805 18.262 1.00 85.44 184 GLY A O 1
ATOM 1390 N N . GLU A 1 185 ? 11.678 4.671 18.608 1.00 88.56 185 GLU A N 1
ATOM 1391 C CA . GLU A 1 185 ? 12.671 4.102 17.701 1.00 88.56 185 GLU A CA 1
ATOM 1392 C C . GLU A 1 185 ? 12.290 4.267 16.223 1.00 88.56 185 GLU A C 1
ATOM 1394 O O . GLU A 1 185 ? 11.130 4.425 15.868 1.00 88.56 185 GLU A O 1
ATOM 1399 N N . ASN A 1 186 ? 13.269 4.168 15.323 1.00 90.19 186 ASN A N 1
ATOM 1400 C CA . ASN A 1 186 ? 12.999 4.284 13.893 1.00 90.19 186 ASN A CA 1
ATOM 1401 C C . ASN A 1 186 ? 12.149 3.089 13.376 1.00 90.19 186 ASN A C 1
ATOM 1403 O O . ASN A 1 186 ? 12.596 1.944 13.517 1.00 90.19 186 ASN A O 1
ATOM 1407 N N . PRO A 1 187 ? 10.989 3.331 12.728 1.00 92.88 187 PRO A N 1
ATOM 1408 C CA . PRO A 1 187 ? 10.093 2.289 12.221 1.00 92.88 187 PRO A CA 1
ATOM 1409 C C . PRO A 1 187 ? 10.512 1.691 10.862 1.00 92.88 187 PRO A C 1
ATOM 1411 O O . PRO A 1 187 ? 9.667 1.226 10.102 1.00 92.88 187 PRO A O 1
ATOM 1414 N N . GLY A 1 188 ? 11.806 1.694 10.528 1.00 95.25 188 GLY A N 1
ATOM 1415 C CA . GLY A 1 188 ? 12.338 1.096 9.300 1.00 95.25 188 GLY A CA 1
ATOM 1416 C C . GLY A 1 188 ? 12.064 -0.409 9.163 1.00 95.25 188 GLY A C 1
ATOM 1417 O O . GLY A 1 188 ? 11.533 -1.066 10.065 1.00 95.25 188 GLY A O 1
ATOM 1418 N N . PHE A 1 189 ? 12.466 -0.986 8.026 1.00 95.31 189 PHE A N 1
ATOM 1419 C CA . PHE A 1 189 ? 12.117 -2.362 7.648 1.00 95.31 189 PHE A CA 1
ATOM 1420 C C . PHE A 1 189 ? 12.428 -3.410 8.733 1.00 95.31 189 PHE A C 1
ATOM 1422 O O . PHE A 1 189 ? 11.629 -4.317 8.937 1.00 95.31 189 PHE A O 1
ATOM 1429 N N . LYS A 1 190 ? 13.511 -3.251 9.510 1.00 95.38 190 LYS A N 1
ATOM 1430 C CA . LYS A 1 190 ? 13.859 -4.157 10.623 1.00 95.38 190 LYS A CA 1
ATOM 1431 C C . LYS A 1 190 ? 12.740 -4.313 11.660 1.00 95.38 190 LYS A C 1
ATOM 1433 O O . LYS A 1 190 ? 12.620 -5.364 12.285 1.00 95.38 190 LYS A O 1
ATOM 1438 N N . ARG A 1 191 ? 11.971 -3.248 11.910 1.00 95.12 191 ARG A N 1
ATOM 1439 C CA . ARG A 1 191 ? 10.860 -3.243 12.875 1.00 95.12 191 ARG A CA 1
ATOM 1440 C C . ARG A 1 191 ? 9.573 -3.792 12.270 1.00 95.12 191 ARG A C 1
ATOM 1442 O O . ARG A 1 191 ? 8.799 -4.412 12.989 1.00 95.12 191 ARG A O 1
ATOM 1449 N N . ILE A 1 192 ? 9.382 -3.606 10.968 1.00 95.50 192 ILE A N 1
ATOM 1450 C CA . ILE A 1 192 ? 8.203 -4.073 10.232 1.00 95.50 192 ILE A CA 1
ATOM 1451 C C . ILE A 1 192 ? 8.294 -5.556 9.874 1.00 95.50 192 ILE A C 1
ATOM 1453 O O . ILE A 1 192 ? 7.290 -6.252 9.956 1.00 95.50 192 ILE A O 1
ATOM 1457 N N . GLU A 1 193 ? 9.478 -6.054 9.515 1.00 95.62 193 GLU A N 1
ATOM 1458 C CA . GLU A 1 193 ? 9.706 -7.441 9.093 1.00 95.62 193 GLU A CA 1
ATOM 1459 C C . GLU A 1 193 ? 9.058 -8.500 10.007 1.00 95.62 193 GLU A C 1
ATOM 1461 O O . GLU A 1 193 ? 8.329 -9.345 9.485 1.00 95.62 193 GLU A O 1
ATOM 1466 N N . PRO A 1 194 ? 9.211 -8.464 11.348 1.00 96.12 194 PRO A N 1
ATOM 1467 C CA . PRO A 1 194 ? 8.576 -9.453 12.224 1.00 96.12 194 PRO A CA 1
ATOM 1468 C C . PRO A 1 194 ? 7.045 -9.331 12.313 1.00 96.12 194 PRO A C 1
ATOM 1470 O O . PRO A 1 194 ? 6.405 -10.208 12.889 1.00 96.12 194 PRO A O 1
ATOM 1473 N N . LEU A 1 195 ? 6.456 -8.251 11.793 1.00 96.06 195 LEU A N 1
ATOM 1474 C CA . LEU A 1 195 ? 5.010 -8.022 11.779 1.00 96.06 195 LEU A CA 1
ATOM 1475 C C . LEU A 1 195 ? 4.356 -8.523 10.487 1.00 96.06 195 LEU A C 1
ATOM 1477 O O . LEU A 1 195 ? 3.127 -8.566 10.423 1.00 96.06 195 LEU A O 1
ATOM 1481 N N . ILE A 1 196 ? 5.139 -8.881 9.463 1.00 95.81 196 ILE A N 1
ATOM 1482 C CA . ILE A 1 196 ? 4.614 -9.354 8.178 1.00 95.81 196 ILE A CA 1
ATOM 1483 C C . ILE A 1 196 ? 3.824 -10.647 8.401 1.00 95.81 196 ILE A C 1
ATOM 1485 O O . ILE A 1 196 ? 4.353 -11.660 8.854 1.00 95.81 196 ILE A O 1
ATOM 1489 N N . GLY A 1 197 ? 2.531 -10.582 8.097 1.00 92.25 197 GLY A N 1
ATOM 1490 C CA . GLY A 1 197 ? 1.581 -11.675 8.223 1.00 92.25 197 GLY A CA 1
ATOM 1491 C C . GLY A 1 197 ? 1.232 -12.301 6.877 1.00 92.25 197 GLY A C 1
ATOM 1492 O O . GLY A 1 197 ? 2.068 -12.443 5.988 1.00 92.25 197 GLY A O 1
ATOM 1493 N N . ALA A 1 198 ? -0.030 -12.70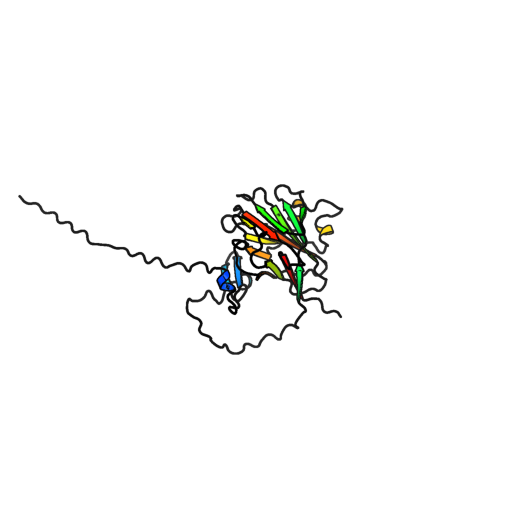8 6.736 1.00 86.50 198 ALA A N 1
ATOM 1494 C CA . ALA A 1 198 ? -0.522 -13.334 5.516 1.00 86.50 198 ALA A CA 1
ATOM 1495 C C . ALA A 1 198 ? -0.555 -12.354 4.332 1.00 86.50 198 ALA A C 1
ATOM 1497 O O . ALA A 1 198 ? -0.837 -11.161 4.493 1.00 86.50 198 ALA A O 1
ATOM 1498 N N . ARG A 1 199 ? -0.326 -12.890 3.129 1.00 88.75 199 ARG A N 1
ATOM 1499 C CA . ARG A 1 199 ? -0.582 -12.178 1.875 1.00 88.75 199 ARG A CA 1
ATOM 1500 C C . ARG A 1 199 ? -2.082 -11.923 1.748 1.00 88.75 199 ARG A C 1
ATOM 1502 O O . ARG A 1 199 ? -2.876 -12.848 1.894 1.00 88.75 199 ARG A O 1
ATOM 1509 N N . VAL A 1 200 ? -2.444 -10.676 1.477 1.00 86.94 200 VAL A N 1
ATOM 1510 C CA . VAL A 1 200 ? -3.828 -10.237 1.251 1.00 86.94 200 VAL A CA 1
ATOM 1511 C C . VAL A 1 200 ? -4.213 -10.417 -0.211 1.00 86.94 200 VAL A C 1
ATOM 1513 O O . VAL A 1 200 ? -5.306 -10.879 -0.512 1.00 86.94 200 VAL A O 1
ATOM 1516 N N . GLY A 1 201 ? -3.308 -10.061 -1.119 1.00 87.38 201 GLY A N 1
ATOM 1517 C CA . GLY A 1 201 ? -3.555 -10.101 -2.553 1.00 87.38 201 GLY A CA 1
ATOM 1518 C C . GLY A 1 201 ? -2.407 -9.473 -3.330 1.00 87.38 201 GLY A C 1
ATOM 1519 O O . GLY A 1 201 ? -1.273 -9.403 -2.842 1.00 87.38 201 GLY A O 1
ATOM 1520 N N . ALA A 1 202 ? -2.712 -9.011 -4.536 1.00 88.25 202 ALA A N 1
ATOM 1521 C CA . ALA A 1 202 ? -1.789 -8.261 -5.370 1.00 88.25 202 ALA A CA 1
ATOM 1522 C C . ALA A 1 202 ? -2.509 -7.132 -6.108 1.00 88.25 202 ALA A C 1
ATOM 1524 O O . ALA A 1 202 ? -3.703 -7.225 -6.391 1.00 88.25 202 ALA A O 1
ATOM 1525 N N . ALA A 1 203 ? -1.760 -6.089 -6.442 1.00 89.06 203 ALA A N 1
ATOM 1526 C CA . ALA A 1 203 ? -2.139 -5.105 -7.440 1.00 89.06 203 ALA A CA 1
ATOM 1527 C C . ALA A 1 203 ? -1.119 -5.147 -8.569 1.00 89.06 203 ALA A C 1
ATOM 1529 O O . ALA A 1 203 ? 0.088 -5.130 -8.327 1.00 89.06 203 ALA A O 1
ATOM 1530 N N . ASP A 1 204 ? -1.612 -5.195 -9.798 1.00 87.25 204 ASP A N 1
ATOM 1531 C CA . ASP A 1 204 ? -0.766 -5.096 -10.971 1.00 87.25 204 ASP A CA 1
ATOM 1532 C C . ASP A 1 204 ? -0.904 -3.704 -11.569 1.00 87.25 204 ASP A C 1
ATOM 1534 O O . ASP A 1 204 ? -1.928 -3.389 -12.172 1.00 87.25 204 ASP A O 1
ATOM 1538 N N . PHE A 1 205 ? 0.127 -2.881 -11.381 1.00 88.31 205 PHE A N 1
ATOM 1539 C CA . PHE A 1 205 ? 0.202 -1.547 -11.967 1.00 88.31 205 PHE A CA 1
ATOM 1540 C C . PHE A 1 205 ? 0.782 -1.553 -13.389 1.00 88.31 205 PHE A C 1
ATOM 1542 O O . PHE A 1 205 ? 0.867 -0.503 -14.021 1.00 88.31 205 PHE A O 1
ATOM 1549 N N . THR A 1 206 ? 1.141 -2.712 -13.943 1.00 82.12 206 THR A N 1
ATOM 1550 C CA . THR A 1 206 ? 1.749 -2.792 -15.274 1.00 82.12 206 THR A CA 1
ATOM 1551 C C . THR A 1 206 ? 0.795 -2.237 -16.341 1.00 82.12 206 THR A C 1
ATOM 1553 O O . THR A 1 206 ? -0.296 -2.764 -16.544 1.00 82.12 206 THR A O 1
ATOM 1556 N N . ASN A 1 207 ? 1.232 -1.182 -17.042 1.00 81.69 207 ASN A N 1
ATOM 1557 C CA . ASN A 1 207 ? 0.501 -0.410 -18.064 1.00 81.69 207 ASN A CA 1
ATOM 1558 C C . ASN A 1 207 ? -0.553 0.592 -17.556 1.00 81.69 207 ASN A C 1
ATOM 1560 O O . ASN A 1 207 ? -1.265 1.187 -18.364 1.00 81.69 207 ASN A O 1
ATOM 1564 N N . TRP A 1 208 ? -0.660 0.826 -16.248 1.00 81.69 208 TRP A N 1
ATOM 1565 C CA . TRP A 1 208 ? -1.629 1.797 -15.722 1.00 81.69 208 TRP A CA 1
ATOM 1566 C C . TRP A 1 208 ? -1.241 3.259 -15.948 1.00 81.69 208 TRP A C 1
ATOM 1568 O O . TRP A 1 208 ? -2.093 4.141 -15.900 1.00 81.69 208 TRP A O 1
ATOM 1578 N N . ASP A 1 209 ? 0.022 3.523 -16.267 1.00 78.38 209 ASP A N 1
ATOM 1579 C CA . ASP A 1 209 ? 0.516 4.840 -16.668 1.00 78.38 209 ASP A CA 1
ATOM 1580 C C . ASP A 1 209 ? 0.077 5.255 -18.084 1.00 78.38 209 ASP A C 1
ATOM 1582 O O . ASP A 1 209 ? 0.140 6.438 -18.426 1.00 78.38 209 ASP A O 1
ATOM 1586 N N . VAL A 1 210 ? -0.392 4.299 -18.893 1.00 78.38 210 VAL A N 1
ATOM 1587 C CA . VAL A 1 210 ? -0.937 4.522 -20.244 1.00 78.38 210 VAL A CA 1
ATOM 1588 C C . VAL A 1 210 ? -2.421 4.161 -20.365 1.00 78.38 210 VAL A C 1
ATOM 1590 O O . VAL A 1 210 ? -3.005 4.330 -21.432 1.00 78.38 210 VAL A O 1
ATOM 1593 N N . ALA A 1 211 ? -3.033 3.683 -19.281 1.00 74.25 211 ALA A N 1
ATOM 1594 C CA . ALA A 1 211 ? -4.431 3.288 -19.230 1.00 74.25 211 ALA A CA 1
ATOM 1595 C C . ALA A 1 211 ? -5.382 4.487 -19.392 1.00 74.25 211 ALA A C 1
ATOM 1597 O O . ALA A 1 211 ? -5.349 5.453 -18.621 1.00 74.25 211 ALA A O 1
ATOM 1598 N N . GLU A 1 212 ? -6.298 4.394 -20.356 1.00 66.38 212 GLU A N 1
ATOM 1599 C CA . GLU A 1 212 ? -7.378 5.363 -20.536 1.00 66.38 212 GLU A CA 1
ATOM 1600 C C . GLU A 1 212 ? -8.583 4.970 -19.670 1.00 66.38 212 GLU A C 1
ATOM 1602 O O . GLU A 1 212 ? -9.492 4.263 -20.096 1.00 66.38 212 GLU A O 1
ATOM 1607 N N . GLY A 1 213 ? -8.612 5.413 -18.414 1.00 68.75 213 GLY A N 1
ATOM 1608 C CA . GLY A 1 213 ? -9.756 5.143 -17.547 1.00 68.75 213 GLY A CA 1
ATOM 1609 C C . GLY A 1 213 ? -9.565 5.654 -16.133 1.00 68.75 213 GLY A C 1
ATOM 1610 O O . GLY A 1 213 ? -8.444 5.865 -15.697 1.00 68.75 213 GLY A O 1
ATOM 1611 N N . ALA A 1 214 ? -10.672 5.888 -15.436 1.00 73.31 214 ALA A N 1
ATOM 1612 C CA . ALA A 1 214 ? -10.680 5.989 -13.984 1.00 73.31 214 ALA A CA 1
ATOM 1613 C C . ALA A 1 214 ? -11.323 4.713 -13.445 1.00 73.31 214 ALA A C 1
ATOM 1615 O O . ALA A 1 214 ? -12.329 4.260 -14.004 1.00 73.31 214 ALA A O 1
ATOM 1616 N N . GLY A 1 215 ? -10.769 4.150 -12.380 1.00 79.31 215 GLY A N 1
ATOM 1617 C CA . GLY A 1 215 ? -11.221 2.862 -11.881 1.00 79.31 215 GLY A CA 1
ATOM 1618 C C . GLY A 1 215 ? -10.871 2.625 -10.425 1.00 79.31 215 GLY A C 1
ATOM 1619 O O . GLY A 1 215 ? -9.790 2.976 -9.956 1.00 79.31 215 GLY A O 1
ATOM 1620 N N . ASP A 1 216 ? -11.817 1.997 -9.729 1.00 85.56 216 ASP A N 1
ATOM 1621 C CA . ASP A 1 216 ? -11.571 1.338 -8.457 1.00 85.56 216 ASP A CA 1
ATOM 1622 C C . ASP A 1 216 ? -11.132 -0.100 -8.708 1.00 85.56 216 ASP A C 1
ATOM 1624 O O . ASP A 1 216 ? -11.819 -0.879 -9.376 1.00 85.56 216 ASP A O 1
ATOM 1628 N N . HIS A 1 217 ? -10.018 -0.475 -8.100 1.00 87.25 217 HIS A N 1
ATOM 1629 C CA . HIS A 1 217 ? -9.434 -1.799 -8.224 1.00 87.25 217 HIS A CA 1
ATOM 1630 C C . HIS A 1 217 ? -9.405 -2.470 -6.866 1.00 87.25 217 HIS A C 1
ATOM 1632 O O . HIS A 1 217 ? -8.858 -1.942 -5.899 1.00 87.25 217 HIS A O 1
ATOM 1638 N N . THR A 1 218 ? -10.020 -3.646 -6.787 1.00 87.50 218 THR A N 1
ATOM 1639 C CA . THR A 1 218 ? -10.039 -4.431 -5.554 1.00 87.50 218 THR A CA 1
ATOM 1640 C C . THR A 1 218 ? -8.816 -5.325 -5.496 1.00 87.50 218 THR A C 1
ATOM 1642 O O . THR A 1 218 ? -8.585 -6.108 -6.410 1.00 87.50 218 THR A O 1
ATOM 1645 N N . VAL A 1 219 ? -8.055 -5.225 -4.405 1.00 88.12 219 VAL A N 1
ATOM 1646 C CA . VAL A 1 219 ? -6.966 -6.165 -4.112 1.00 88.12 219 VAL A CA 1
ATOM 1647 C C . VAL A 1 219 ? -7.495 -7.383 -3.371 1.00 88.12 219 VAL A C 1
ATOM 1649 O O . VAL A 1 219 ? -7.127 -8.507 -3.694 1.00 88.12 219 VAL A O 1
ATOM 1652 N N . GLY A 1 220 ? -8.358 -7.168 -2.377 1.00 84.25 220 GLY A N 1
ATOM 1653 C CA . GLY A 1 220 ? -8.945 -8.259 -1.608 1.00 84.25 220 GLY A CA 1
ATOM 1654 C C . GLY A 1 220 ? -9.660 -7.799 -0.342 1.00 84.25 220 GLY A C 1
ATOM 1655 O O . GLY A 1 220 ? -9.563 -6.642 0.078 1.00 84.25 220 GLY A O 1
ATOM 1656 N N . ALA A 1 221 ? -10.387 -8.729 0.275 1.00 87.12 221 ALA A N 1
ATOM 1657 C CA . ALA A 1 221 ? -10.961 -8.532 1.600 1.00 87.12 221 ALA A CA 1
ATOM 1658 C C . ALA A 1 221 ? -9.861 -8.561 2.672 1.00 87.12 221 ALA A C 1
ATOM 1660 O O . ALA A 1 221 ? -8.918 -9.348 2.596 1.00 87.12 221 ALA A O 1
ATOM 1661 N N . VAL A 1 222 ? -9.998 -7.714 3.690 1.00 90.38 222 VAL A N 1
ATOM 1662 C CA . VAL A 1 222 ? -9.067 -7.621 4.820 1.00 90.38 222 VAL A CA 1
ATOM 1663 C C . VAL A 1 222 ? -9.842 -7.653 6.127 1.00 90.38 222 VAL A C 1
ATOM 1665 O O . VAL A 1 222 ? -10.984 -7.202 6.204 1.00 90.38 222 VAL A O 1
ATOM 1668 N N . ALA A 1 223 ? -9.233 -8.197 7.178 1.00 89.81 223 ALA A N 1
ATOM 1669 C CA . ALA A 1 223 ? -9.848 -8.160 8.496 1.00 89.81 223 ALA A C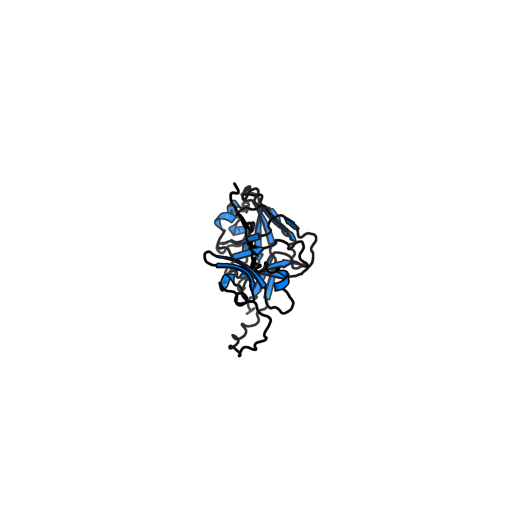A 1
ATOM 1670 C C . ALA A 1 223 ? -9.915 -6.706 8.984 1.00 89.81 223 ALA A C 1
ATOM 1672 O O . ALA A 1 223 ? -8.888 -6.029 9.066 1.00 89.81 223 ALA A O 1
ATOM 1673 N N . CYS A 1 224 ? -11.116 -6.231 9.322 1.00 91.12 224 CYS A N 1
ATOM 1674 C CA . CYS A 1 224 ? -11.242 -4.976 10.052 1.00 91.12 224 CYS A CA 1
ATOM 1675 C C . CYS A 1 224 ? -10.603 -5.137 11.438 1.00 91.12 224 CYS A C 1
ATOM 1677 O O . CYS A 1 224 ? -10.789 -6.183 12.069 1.00 91.12 224 CYS A O 1
ATOM 1679 N N . PRO A 1 225 ? -9.859 -4.136 11.931 1.00 87.31 225 PRO A N 1
ATOM 1680 C CA . PRO A 1 225 ? -9.309 -4.202 13.272 1.00 87.31 225 PRO A CA 1
ATOM 1681 C C . PRO A 1 225 ? -10.440 -4.193 14.310 1.00 87.31 225 PRO A C 1
ATOM 1683 O O . PRO A 1 225 ? -11.332 -3.347 14.261 1.00 87.31 225 PRO A O 1
ATOM 1686 N N . SER A 1 226 ? -10.406 -5.144 15.249 1.00 80.44 226 SER A N 1
ATOM 1687 C CA . SER A 1 226 ? -11.372 -5.221 16.353 1.00 80.44 226 SER A CA 1
ATOM 1688 C C . SER A 1 226 ? -11.083 -4.188 17.433 1.00 80.44 226 SER A C 1
ATOM 1690 O O . SER A 1 226 ? -12.003 -3.543 17.906 1.00 80.44 226 SER A O 1
ATOM 1692 N N . ASP A 1 227 ? -9.808 -4.008 17.788 1.00 73.56 227 ASP A N 1
ATOM 1693 C CA . ASP A 1 227 ? -9.402 -3.282 19.002 1.00 73.56 227 ASP A CA 1
ATOM 1694 C C . ASP A 1 227 ? -8.460 -2.098 18.720 1.00 73.56 227 ASP A C 1
ATOM 1696 O O . ASP A 1 227 ? -8.142 -1.318 19.619 1.00 73.56 227 ASP A O 1
ATOM 1700 N N . THR A 1 228 ? -7.998 -1.946 17.474 1.00 69.00 228 THR A N 1
ATOM 1701 C CA . THR A 1 228 ? -7.083 -0.875 17.058 1.00 69.00 228 THR A CA 1
ATOM 1702 C C . THR A 1 228 ? -7.744 0.090 16.099 1.00 69.00 228 THR A C 1
ATOM 1704 O O . THR A 1 228 ? -8.532 -0.295 15.246 1.00 69.00 228 THR A O 1
ATOM 1707 N N . ALA A 1 229 ? -7.332 1.354 16.171 1.00 81.81 229 ALA A N 1
ATOM 1708 C CA . ALA A 1 229 ? -7.691 2.339 15.158 1.00 81.81 229 ALA A CA 1
ATOM 1709 C C . ALA A 1 229 ? -6.899 2.162 13.848 1.00 81.81 229 ALA A C 1
ATOM 1711 O O . ALA A 1 229 ? -7.164 2.875 12.889 1.00 81.81 229 ALA A O 1
ATOM 1712 N N . ASN A 1 230 ? -5.906 1.260 13.796 1.00 92.94 230 ASN A N 1
ATOM 1713 C CA . ASN A 1 230 ? -5.041 1.097 12.629 1.00 92.94 230 ASN A CA 1
ATOM 1714 C C . ASN A 1 230 ? -5.128 -0.288 11.998 1.00 92.94 230 ASN A C 1
ATOM 1716 O O . ASN A 1 230 ? -5.026 -1.304 12.689 1.00 92.94 230 ASN A O 1
ATOM 1720 N N . LEU A 1 231 ? -5.221 -0.279 10.670 1.00 94.88 231 LEU A N 1
ATOM 1721 C CA . LEU A 1 231 ? -4.909 -1.389 9.780 1.00 94.88 231 LEU A CA 1
ATOM 1722 C C . LEU A 1 231 ? -3.648 -1.006 8.996 1.00 94.88 231 LEU A C 1
ATOM 1724 O O . LEU A 1 231 ? -3.540 0.136 8.554 1.00 94.88 231 LEU A O 1
ATOM 1728 N N . ALA A 1 232 ? -2.694 -1.921 8.833 1.00 96.25 232 ALA A N 1
ATOM 1729 C CA . ALA A 1 232 ? -1.452 -1.630 8.122 1.00 96.25 232 ALA A CA 1
ATOM 1730 C C . ALA A 1 232 ? -1.074 -2.755 7.157 1.00 96.25 232 ALA A C 1
ATOM 1732 O O . ALA A 1 232 ? -1.273 -3.934 7.449 1.00 96.25 232 ALA A O 1
ATOM 1733 N N . MET A 1 233 ? -0.524 -2.372 6.009 1.00 97.19 233 MET A N 1
ATOM 1734 C CA . MET A 1 233 ? -0.196 -3.264 4.900 1.00 97.19 233 MET A CA 1
ATOM 1735 C C . MET A 1 233 ? 1.206 -2.957 4.388 1.00 97.19 233 MET A C 1
ATOM 1737 O O . MET A 1 233 ? 1.559 -1.791 4.258 1.00 97.19 233 MET A O 1
ATOM 1741 N N . LEU A 1 234 ? 1.988 -3.986 4.071 1.00 97.50 234 LEU A N 1
ATOM 1742 C CA . LEU A 1 234 ? 3.248 -3.859 3.346 1.00 97.50 234 LEU A CA 1
ATOM 1743 C C . LEU A 1 234 ? 3.015 -4.154 1.864 1.00 97.50 234 LEU A C 1
ATOM 1745 O O . LEU A 1 234 ? 2.546 -5.235 1.504 1.00 97.50 234 LEU A O 1
ATOM 1749 N N . MET A 1 235 ? 3.399 -3.206 1.024 1.00 96.12 235 MET A N 1
ATOM 1750 C CA . MET A 1 235 ? 3.396 -3.286 -0.425 1.00 96.12 235 MET A CA 1
ATOM 1751 C C . MET A 1 235 ? 4.811 -3.621 -0.887 1.00 96.12 235 MET A C 1
ATOM 1753 O O . MET A 1 235 ? 5.767 -2.899 -0.589 1.00 96.12 235 MET A O 1
ATOM 1757 N N . ASP A 1 236 ? 4.935 -4.739 -1.592 1.00 93.44 236 ASP A N 1
ATOM 1758 C CA . ASP A 1 236 ? 6.206 -5.332 -1.983 1.00 93.44 236 ASP A CA 1
ATOM 1759 C C . ASP A 1 236 ? 6.211 -5.616 -3.485 1.00 93.44 236 ASP A C 1
ATOM 1761 O O . ASP A 1 236 ? 5.331 -6.320 -3.980 1.00 93.44 236 ASP A O 1
ATOM 1765 N N . LEU A 1 237 ? 7.193 -5.092 -4.220 1.00 90.75 237 LEU A N 1
ATOM 1766 C CA . LEU A 1 237 ? 7.334 -5.415 -5.641 1.00 90.75 237 LEU A CA 1
ATOM 1767 C C . LEU A 1 237 ? 7.880 -6.844 -5.764 1.00 90.75 237 LEU A C 1
ATOM 1769 O O . LEU A 1 237 ? 8.955 -7.148 -5.240 1.00 90.75 237 LEU A O 1
ATOM 1773 N N . ASP A 1 238 ? 7.120 -7.731 -6.402 1.00 75.00 238 ASP A N 1
ATOM 1774 C CA . ASP A 1 238 ? 7.453 -9.165 -6.498 1.00 75.00 238 ASP A CA 1
ATOM 1775 C C . ASP A 1 238 ? 8.097 -9.487 -7.859 1.00 75.00 238 ASP A C 1
ATOM 1777 O O . ASP A 1 238 ? 9.113 -10.185 -7.937 1.00 75.00 238 ASP A O 1
ATOM 1781 N N . GLY A 1 239 ? 7.560 -8.865 -8.917 1.00 62.84 239 GLY A N 1
ATOM 1782 C CA . GLY A 1 239 ? 7.790 -9.218 -10.321 1.00 62.84 239 GLY A CA 1
ATOM 1783 C C . GLY A 1 239 ? 6.639 -10.050 -10.895 1.00 62.84 239 GLY A C 1
ATOM 1784 O O . GLY A 1 239 ? 6.007 -10.806 -10.162 1.00 62.84 239 GLY A O 1
ATOM 1785 N N . MET A 1 240 ? 6.335 -9.900 -12.193 1.00 53.88 240 MET A N 1
ATOM 1786 C CA . MET A 1 240 ? 5.353 -10.767 -12.879 1.00 53.88 240 MET A CA 1
ATOM 1787 C C . MET A 1 240 ? 5.982 -12.045 -13.445 1.00 53.88 240 MET A C 1
ATOM 1789 O O . MET A 1 240 ? 5.267 -13.025 -13.648 1.00 53.88 240 MET A O 1
ATOM 1793 N N . GLY A 1 241 ? 7.290 -12.029 -13.727 1.00 64.31 241 GLY A N 1
ATOM 1794 C CA . GLY A 1 241 ? 8.045 -13.175 -14.231 1.00 64.31 241 GLY A CA 1
ATOM 1795 C C . GLY A 1 241 ? 8.883 -13.849 -13.147 1.00 64.31 241 GLY A C 1
ATOM 1796 O O . GLY A 1 241 ? 8.359 -14.443 -12.205 1.00 64.31 241 GLY A O 1
ATOM 1797 N N . ASP A 1 242 ? 10.204 -13.774 -13.297 1.00 68.94 242 ASP A N 1
ATOM 1798 C CA . ASP A 1 242 ? 11.129 -14.279 -12.288 1.00 68.94 242 ASP A CA 1
ATOM 1799 C C . ASP A 1 242 ? 11.049 -13.414 -11.024 1.00 68.94 242 ASP A C 1
ATOM 1801 O O . ASP A 1 242 ? 11.072 -12.180 -11.093 1.00 68.94 242 ASP A O 1
ATOM 1805 N N . ALA A 1 243 ? 10.993 -14.061 -9.856 1.00 68.25 243 ALA A N 1
ATOM 1806 C CA . ALA A 1 243 ? 11.043 -13.364 -8.576 1.00 68.25 243 ALA A CA 1
ATOM 1807 C C . ALA A 1 243 ? 12.254 -12.417 -8.543 1.00 68.25 243 ALA A C 1
ATOM 1809 O O . ALA A 1 243 ? 13.398 -12.830 -8.763 1.00 68.25 243 ALA A O 1
ATOM 1810 N N . GLY A 1 244 ? 11.993 -11.134 -8.288 1.00 76.81 244 GLY A N 1
ATOM 1811 C CA . GLY A 1 244 ? 13.038 -10.115 -8.250 1.00 76.81 244 GLY A CA 1
ATOM 1812 C C . GLY A 1 244 ? 13.301 -9.415 -9.576 1.00 76.81 244 GLY A C 1
ATOM 1813 O O . GLY A 1 244 ? 14.331 -8.755 -9.692 1.00 76.81 244 GLY A O 1
ATOM 1814 N N . GLU A 1 245 ? 12.411 -9.529 -10.561 1.00 85.75 245 GLU A N 1
ATOM 1815 C CA . GLU A 1 245 ? 12.439 -8.710 -11.776 1.00 85.75 245 GLU A CA 1
ATOM 1816 C C . GLU A 1 245 ? 12.473 -7.206 -11.444 1.00 85.75 245 GLU A C 1
ATOM 1818 O O . GLU A 1 245 ? 11.792 -6.737 -10.531 1.00 85.75 245 GLU A O 1
ATOM 1823 N N . ALA A 1 246 ? 13.283 -6.434 -12.175 1.00 89.94 246 ALA A N 1
ATOM 1824 C CA . ALA A 1 246 ? 13.393 -4.999 -11.936 1.00 89.94 246 ALA A CA 1
ATOM 1825 C C . ALA A 1 246 ? 12.071 -4.283 -12.244 1.00 89.94 246 ALA A C 1
ATOM 1827 O O . ALA A 1 246 ? 11.427 -4.541 -13.263 1.00 89.94 246 ALA A O 1
ATOM 1828 N N . GLY A 1 247 ? 11.705 -3.328 -11.398 1.00 93.69 247 GLY A N 1
ATOM 1829 C CA . GLY A 1 247 ? 10.523 -2.520 -11.640 1.00 93.69 247 GLY A CA 1
ATOM 1830 C C . GLY A 1 247 ? 10.369 -1.366 -10.671 1.00 93.69 247 GLY A C 1
ATOM 1831 O O . GLY A 1 247 ? 11.043 -1.293 -9.641 1.00 93.69 247 GLY A O 1
ATOM 1832 N N . SER A 1 248 ? 9.480 -0.447 -11.020 1.00 94.50 248 SER A N 1
ATOM 1833 C CA . SER A 1 248 ? 9.113 0.671 -10.165 1.00 94.50 248 SER A CA 1
ATOM 1834 C C . SER A 1 248 ? 7.707 1.160 -10.461 1.00 94.50 248 SER A C 1
ATOM 1836 O O . SER A 1 248 ? 7.320 1.252 -11.626 1.00 94.50 248 SER A O 1
ATOM 1838 N N . VAL A 1 249 ? 7.008 1.573 -9.411 1.00 95.00 249 VAL A N 1
ATOM 1839 C CA . VAL A 1 249 ? 5.710 2.239 -9.468 1.00 95.00 249 VAL A CA 1
ATOM 1840 C C . VAL A 1 249 ? 5.820 3.556 -8.717 1.00 95.00 249 VAL A C 1
ATOM 1842 O O . VAL A 1 249 ? 6.194 3.576 -7.542 1.00 95.00 249 VAL A O 1
ATOM 1845 N N . VAL A 1 250 ? 5.473 4.641 -9.402 1.00 94.69 250 VAL A N 1
ATOM 1846 C CA . VAL A 1 250 ? 5.227 5.952 -8.805 1.00 94.69 250 VAL A CA 1
ATOM 1847 C C . VAL A 1 250 ? 3.814 6.366 -9.181 1.00 94.69 250 VAL A C 1
ATOM 1849 O O . VAL A 1 250 ? 3.469 6.353 -10.358 1.00 94.69 250 VAL A O 1
ATOM 1852 N N . ALA A 1 251 ? 2.983 6.699 -8.202 1.00 94.00 251 ALA A N 1
ATOM 1853 C CA . ALA A 1 251 ? 1.609 7.143 -8.437 1.00 94.00 251 ALA A CA 1
ATOM 1854 C C . ALA A 1 251 ? 1.168 8.089 -7.316 1.00 94.00 251 ALA A C 1
ATOM 1856 O O . ALA A 1 251 ? 1.681 7.970 -6.207 1.00 94.00 251 ALA A O 1
ATOM 1857 N N . PRO A 1 252 ? 0.245 9.031 -7.545 1.00 93.94 252 PRO A N 1
ATOM 1858 C CA . PRO A 1 252 ? -0.215 9.914 -6.479 1.00 93.94 252 PRO A CA 1
ATOM 1859 C C . PRO A 1 252 ? -1.022 9.160 -5.416 1.00 93.94 252 PRO A C 1
ATOM 1861 O O . PRO A 1 252 ? -1.717 8.183 -5.694 1.00 93.94 252 PRO A O 1
ATOM 1864 N N . GLN A 1 253 ? -0.962 9.676 -4.195 1.00 95.56 253 GLN A N 1
ATOM 1865 C CA . GLN A 1 253 ? -1.825 9.325 -3.078 1.00 95.56 253 GLN A CA 1
ATOM 1866 C C . GLN A 1 253 ? -2.496 10.617 -2.613 1.00 95.56 253 GLN A C 1
ATOM 1868 O O . GLN A 1 253 ? -1.829 11.529 -2.134 1.00 95.56 253 GLN A O 1
ATOM 1873 N N . SER A 1 254 ? -3.816 10.714 -2.741 1.00 93.69 254 SER A N 1
ATOM 1874 C CA . SER A 1 254 ? -4.554 11.907 -2.318 1.00 93.69 254 SER A CA 1
ATOM 1875 C C . SER A 1 254 ? -5.935 11.521 -1.829 1.00 93.69 254 SER A C 1
ATOM 1877 O O . SER A 1 254 ? -6.688 10.844 -2.523 1.00 93.69 254 SER A O 1
ATOM 1879 N N . LYS A 1 255 ? -6.292 11.984 -0.632 1.00 91.81 255 LYS A N 1
ATOM 1880 C CA . LYS A 1 255 ? -7.648 11.811 -0.117 1.00 91.81 255 LYS A CA 1
ATOM 1881 C C . LYS A 1 255 ? -8.625 12.739 -0.838 1.00 91.81 255 LYS A C 1
ATOM 1883 O O . LYS A 1 255 ? -9.754 12.347 -1.102 1.00 91.81 255 LYS A O 1
ATOM 1888 N N . GLU A 1 256 ? -8.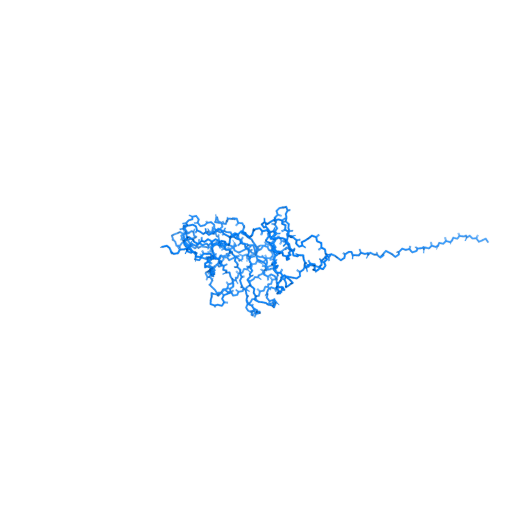198 13.962 -1.133 1.00 91.00 256 GLU A N 1
ATOM 1889 C CA . GLU A 1 256 ? -9.003 15.010 -1.761 1.00 91.00 256 GLU A CA 1
ATOM 1890 C C . GLU A 1 256 ? -9.351 14.660 -3.208 1.00 91.00 256 GLU A C 1
ATOM 1892 O O . GLU A 1 256 ? -10.471 14.900 -3.657 1.00 91.00 256 GLU A O 1
ATOM 1897 N N . GLU A 1 257 ? -8.398 14.066 -3.924 1.00 89.69 257 GLU A N 1
ATOM 1898 C CA . GLU A 1 257 ? -8.581 13.615 -5.303 1.00 89.69 257 GLU A CA 1
ATOM 1899 C C . GLU A 1 257 ? -9.011 12.146 -5.388 1.00 89.69 257 GLU A C 1
ATOM 1901 O O . GLU A 1 257 ? -9.259 11.639 -6.479 1.00 89.69 257 GLU A O 1
ATOM 1906 N N . GLU A 1 258 ? -9.162 11.470 -4.249 1.00 92.00 258 GLU A N 1
ATOM 1907 C CA . GLU A 1 258 ? -9.537 10.057 -4.159 1.00 92.00 258 GLU A CA 1
ATOM 1908 C C . GLU A 1 258 ? -8.601 9.136 -4.966 1.00 92.00 258 GLU A C 1
ATOM 1910 O O . GLU A 1 258 ? -9.048 8.263 -5.702 1.00 92.00 258 GLU A O 1
ATOM 1915 N N . LEU A 1 259 ? -7.288 9.342 -4.836 1.00 93.31 259 LEU A N 1
ATOM 1916 C CA . LEU A 1 259 ? -6.236 8.630 -5.564 1.00 93.31 259 LEU A CA 1
ATOM 1917 C C . LEU A 1 259 ? -5.389 7.751 -4.643 1.00 93.31 259 LEU A C 1
ATOM 1919 O O . LEU A 1 259 ? -5.103 8.112 -3.497 1.00 93.31 259 LEU A O 1
ATOM 1923 N N . GLY A 1 260 ? -4.915 6.634 -5.188 1.00 94.94 260 GLY A N 1
ATOM 1924 C CA . GLY A 1 260 ? -3.991 5.719 -4.531 1.00 94.94 260 GLY A CA 1
ATOM 1925 C C . GLY A 1 260 ? -4.697 4.680 -3.665 1.00 94.94 260 GLY A C 1
ATOM 1926 O O . GLY A 1 260 ? -5.818 4.258 -3.949 1.00 94.94 260 GLY A O 1
ATOM 1927 N N . TRP A 1 261 ? -4.018 4.231 -2.614 1.00 96.94 261 TRP A N 1
ATOM 1928 C CA . TRP A 1 261 ? -4.485 3.187 -1.711 1.00 96.94 261 TRP A CA 1
ATOM 1929 C C . TRP A 1 261 ? -5.582 3.684 -0.775 1.00 96.94 261 TRP A C 1
ATOM 1931 O O . TRP A 1 261 ? -5.444 4.722 -0.118 1.00 96.94 261 TRP A O 1
ATOM 1941 N N . TYR A 1 262 ? -6.638 2.888 -0.639 1.00 97.06 262 TYR A N 1
ATOM 1942 C CA . TYR A 1 262 ? -7.687 3.108 0.345 1.00 97.06 262 TYR A CA 1
ATOM 1943 C C . TYR A 1 262 ? -8.282 1.787 0.836 1.00 97.06 262 TYR A C 1
ATOM 1945 O O . TYR A 1 262 ? -8.208 0.746 0.182 1.00 97.06 262 TYR A O 1
ATOM 1953 N N . VAL A 1 263 ? -8.891 1.834 2.015 1.00 96.94 263 VAL A N 1
ATOM 1954 C CA . VAL A 1 263 ? -9.739 0.759 2.522 1.00 96.94 263 VAL A CA 1
ATOM 1955 C C . VAL A 1 263 ? -11.170 1.251 2.532 1.00 96.94 263 VAL A C 1
ATOM 1957 O O . VAL A 1 263 ? -11.464 2.307 3.096 1.00 96.94 263 VAL A O 1
ATOM 1960 N N . SER A 1 264 ? -12.062 0.481 1.921 1.00 95.69 264 SER A N 1
ATOM 1961 C CA . SER A 1 264 ? -13.496 0.710 2.024 1.00 95.69 264 SER A CA 1
ATOM 1962 C C . SER A 1 264 ? -14.096 -0.196 3.096 1.00 95.69 264 SER A C 1
ATOM 1964 O O . SER A 1 264 ? -13.773 -1.381 3.159 1.00 95.69 264 SER A O 1
ATOM 1966 N N . TYR A 1 265 ? -14.979 0.334 3.939 1.00 94.44 265 TYR A N 1
ATOM 1967 C CA . TYR A 1 265 ? -15.629 -0.428 5.013 1.00 94.44 265 TYR A CA 1
ATOM 1968 C C . TYR A 1 265 ? -17.046 0.076 5.290 1.00 94.44 265 TYR A C 1
ATOM 1970 O O . TYR A 1 265 ? -17.409 1.186 4.902 1.00 94.44 265 TYR A O 1
ATOM 1978 N N . CYS A 1 266 ? -17.844 -0.745 5.968 1.00 93.94 266 CYS A N 1
ATOM 1979 C CA . CYS A 1 266 ? -19.125 -0.366 6.556 1.00 93.94 266 CYS A CA 1
ATOM 1980 C C . CYS A 1 266 ? -18.907 0.388 7.873 1.00 93.94 266 CYS A C 1
ATOM 1982 O O . CYS A 1 266 ? -18.256 -0.145 8.777 1.00 93.94 266 CYS A O 1
ATOM 1984 N N . GLU A 1 267 ? -19.466 1.596 8.002 1.00 89.81 267 GLU A N 1
ATOM 1985 C CA . GLU A 1 267 ? -19.467 2.320 9.278 1.00 89.81 267 GLU A CA 1
ATOM 1986 C C . GLU A 1 267 ? -20.179 1.516 10.381 1.00 89.81 267 GLU A C 1
ATOM 1988 O O . GLU A 1 267 ? -21.191 0.864 10.102 1.00 89.81 267 GLU A O 1
ATOM 1993 N N . PRO A 1 268 ? -19.686 1.578 11.632 1.00 83.62 268 PRO A N 1
ATOM 1994 C CA . PRO A 1 268 ? -20.417 1.035 12.769 1.00 83.62 268 PRO A CA 1
ATOM 1995 C C . PRO A 1 268 ? -21.757 1.767 12.921 1.00 83.62 268 PRO A C 1
ATOM 1997 O O . PRO A 1 268 ? -21.822 2.993 12.800 1.00 83.62 268 PRO A O 1
ATOM 2000 N N . GLU A 1 269 ? -22.829 1.026 13.206 1.00 78.19 269 GLU A N 1
ATOM 2001 C CA . GLU A 1 269 ? -24.116 1.634 13.547 1.00 78.19 269 GLU A CA 1
ATOM 2002 C C . GLU A 1 269 ? -23.952 2.493 14.811 1.00 78.19 269 GLU A C 1
ATOM 2004 O O . GLU A 1 269 ? -23.444 2.032 15.837 1.00 78.19 269 GLU A O 1
ATOM 2009 N N . GLN A 1 270 ? -24.339 3.768 14.721 1.00 69.12 270 GLN A N 1
ATOM 2010 C CA . GLN A 1 270 ? -24.355 4.672 15.868 1.00 69.12 270 GLN A CA 1
ATOM 2011 C C . GLN A 1 270 ? -25.567 4.311 16.732 1.00 69.12 270 GLN A C 1
ATOM 2013 O O . GLN A 1 270 ? -26.692 4.676 16.390 1.00 69.12 270 GLN A O 1
ATOM 2018 N N . TYR A 1 271 ? -25.337 3.552 17.803 1.00 52.66 271 TYR A N 1
ATOM 2019 C CA . TYR A 1 271 ? -26.337 3.249 18.830 1.00 52.66 271 TYR A CA 1
ATOM 2020 C C . TYR A 1 271 ? -26.352 4.308 19.934 1.00 52.66 271 TYR A C 1
ATOM 2022 O O . TYR A 1 271 ? -25.253 4.755 20.339 1.00 52.66 271 TYR A O 1
#

Secondary structure (DSSP, 8-state):
--------------------PPPPPPHHHHTSTT---EEEEEEETTEEEEEEESS-HHHHS--GGGG-----------------------EEEEEPEEEEEESSSTT-EEEESSEEEEEEETTTEEEEEEEEEEEPPTT-EEEEEEEEE-S--TT-EEEE--EEEEEEE--TTS-HHHHH-GGG---SHHHHGGGEEEEEEEEE-TTTTS----EEEEEEE-PPPSS-SEEEEEEEE--SSSTT--EEEEEE-BTTTTBEEEEEEEPPP--

Radius of gyration: 24.46 Å; chains: 1; bounding box: 59×64×94 Å

Sequence (271 aa):
MPSIASTLFAATAAIGLSAAAPRPVPWEDCSAKGSGLQWYTCTLPDFTFAGCCSIDPCTAKTCPEQGTPSPPTITTLPNTPTPTPSAACKRVNNFARLANVWRDEPYRYEGTTDHISISQEAGHKKKQNQVAVFDIPHGASDCKLQWNHRAIIPEFKVSGTGYTSVWNLNLGGKPWDQAVSPNGENPGFKRIEPLIGARVGAADFTNWDVAEGAGDHTVGAVACPSDTANLAMLMDLDGMGDAGEAGSVVAPQSKEEELGWYVSYCEPEQY

Organism: NCBI:txid682080

Foldseek 3Di:
DDDDDDDDDDDDDPPPPPPPDPDADPQVVLVDPPNCWHFAADDDPVATDTHTANDHCNVVVDGPVVPDDDDDDPDDDPDDPDDDPPPPFPKDKWFWFKKKAWPVCQLDIGGDGWKDKFWFAFPRHRGIKMKTKTQADAQWAFKFKKFKDFFQDQQWDKDWWQKKWKFWFQQVLDEPCCQQQPVHGRSHNVSRVVRTDDTAAIDTCVCVNVDGGIDMGTGHTDDRDNRYSITMMMIGDQHPPPGRTTMITMWTGDPVVRGTIIMMTGDHDDD